Protein AF-A0A926L097-F1 (afdb_monomer)

Radius of gyration: 31.73 Å; Cα contacts (8 Å, |Δi|>4): 333; chains: 1; bounding box: 70×45×72 Å

Structure (mmCIF, N/CA/C/O backbone):
data_AF-A0A926L097-F1
#
_entry.id   AF-A0A926L097-F1
#
loop_
_atom_site.group_PDB
_atom_site.id
_atom_site.type_symbol
_atom_site.label_atom_id
_atom_site.label_alt_id
_a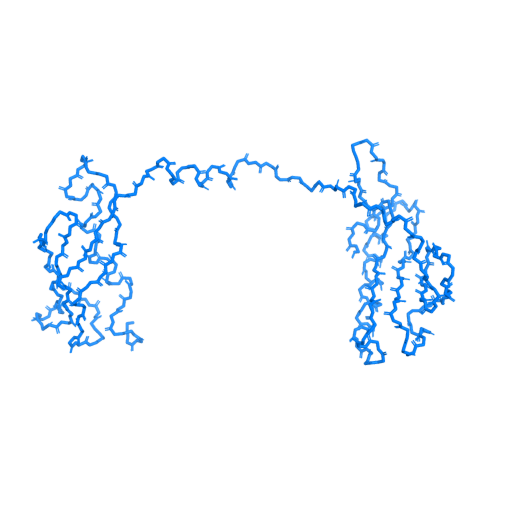tom_site.label_comp_id
_atom_site.label_asym_id
_atom_site.label_entity_id
_atom_site.label_seq_id
_atom_site.pdbx_PDB_ins_code
_atom_site.Cartn_x
_atom_site.Cartn_y
_atom_site.Cartn_z
_atom_site.occupancy
_atom_site.B_iso_or_equiv
_atom_site.auth_seq_id
_atom_site.auth_comp_id
_atom_site.auth_asym_id
_atom_site.auth_atom_id
_atom_site.pdbx_PDB_model_num
ATOM 1 N N . ALA A 1 1 ? -27.412 -11.168 12.623 1.00 51.94 1 ALA A N 1
ATOM 2 C CA . ALA A 1 1 ? -27.281 -11.667 14.011 1.00 51.94 1 ALA A CA 1
ATOM 3 C C . ALA A 1 1 ? -26.772 -13.112 14.082 1.00 51.94 1 ALA A C 1
ATOM 5 O O . ALA A 1 1 ? -25.766 -13.327 14.737 1.00 51.94 1 ALA A O 1
ATOM 6 N N . GLY A 1 2 ? -27.369 -14.081 13.373 1.00 57.97 2 GLY A N 1
ATOM 7 C CA . GLY A 1 2 ? -27.052 -15.520 13.518 1.00 57.97 2 GLY A CA 1
ATOM 8 C C . GLY A 1 2 ? -25.661 -16.027 13.088 1.00 57.97 2 GLY A C 1
ATOM 9 O O . GLY A 1 2 ? -25.466 -17.231 13.040 1.00 57.97 2 GLY A O 1
ATOM 10 N N . ARG A 1 3 ? -24.702 -15.147 12.761 1.00 76.81 3 ARG A N 1
ATOM 11 C CA . ARG A 1 3 ? -23.296 -15.512 12.468 1.00 76.81 3 ARG A CA 1
ATOM 12 C C . ARG A 1 3 ? -22.330 -15.190 13.616 1.00 76.81 3 ARG A C 1
ATOM 14 O O . ARG A 1 3 ? -21.144 -15.464 13.498 1.00 76.81 3 ARG A O 1
ATOM 21 N N . PHE A 1 4 ? -22.823 -14.596 14.703 1.00 80.19 4 PHE A N 1
ATOM 22 C CA . PHE A 1 4 ? -22.024 -14.242 15.873 1.00 80.19 4 PHE A CA 1
ATOM 23 C C . PHE A 1 4 ? -22.604 -14.901 17.121 1.00 80.19 4 PHE A C 1
ATOM 25 O O . PHE A 1 4 ? -23.826 -14.994 17.254 1.00 80.19 4 PHE A O 1
ATOM 32 N N . LEU A 1 5 ? -21.734 -15.286 18.060 1.00 85.44 5 LEU A N 1
ATOM 33 C CA . LEU A 1 5 ? -22.166 -15.684 19.403 1.00 85.44 5 LEU A CA 1
ATOM 34 C C . LEU A 1 5 ? -22.937 -14.533 20.065 1.00 85.44 5 LEU A C 1
ATOM 36 O O . LEU A 1 5 ? -24.057 -14.715 20.528 1.00 85.44 5 LEU A O 1
ATOM 40 N N . LEU A 1 6 ? -22.382 -13.324 19.980 1.00 85.81 6 LEU A N 1
ATOM 41 C CA . LEU A 1 6 ? -23.056 -12.070 20.282 1.00 85.81 6 LEU A CA 1
ATOM 42 C C . LEU A 1 6 ? -22.664 -11.042 19.222 1.00 85.81 6 LEU A C 1
ATOM 44 O O . LEU A 1 6 ? -21.487 -10.922 18.887 1.00 85.81 6 LEU A O 1
ATOM 48 N N . HIS A 1 7 ? -23.636 -10.323 18.662 1.00 91.19 7 HIS A N 1
ATOM 49 C CA . HIS A 1 7 ? -23.347 -9.355 17.607 1.00 91.19 7 HIS A CA 1
ATOM 50 C C . HIS A 1 7 ? -22.466 -8.213 18.153 1.00 91.19 7 HIS A C 1
ATOM 52 O O . HIS A 1 7 ? -22.890 -7.567 19.115 1.00 91.19 7 HIS A O 1
ATOM 58 N N . PRO A 1 8 ? -21.300 -7.902 17.548 1.00 90.31 8 PRO A N 1
ATOM 59 C CA . PRO A 1 8 ? -20.372 -6.907 18.091 1.00 90.31 8 PRO A CA 1
ATOM 60 C C . PRO A 1 8 ? -21.012 -5.538 18.325 1.00 90.31 8 PRO A C 1
ATOM 62 O O . PRO A 1 8 ? -20.867 -4.982 19.403 1.00 90.31 8 PRO A O 1
ATOM 65 N N . ALA A 1 9 ? -21.817 -5.045 17.376 1.00 91.19 9 ALA A N 1
ATOM 66 C CA . ALA A 1 9 ? -22.515 -3.766 17.547 1.00 91.19 9 ALA A CA 1
ATOM 67 C C . ALA A 1 9 ? -23.596 -3.800 18.645 1.00 91.19 9 ALA A C 1
ATOM 69 O O . ALA A 1 9 ? -23.894 -2.776 19.244 1.00 91.19 9 ALA A O 1
ATOM 70 N N . LEU A 1 10 ? -24.190 -4.969 18.918 1.00 91.56 10 LEU A N 1
ATOM 71 C CA . LEU A 1 10 ? -25.203 -5.109 19.969 1.00 91.56 10 LEU A CA 1
ATOM 72 C C . LEU A 1 10 ? -24.545 -5.141 21.355 1.00 91.56 10 LEU A C 1
ATOM 74 O O . LEU A 1 10 ? -25.077 -4.570 22.302 1.00 91.56 10 LEU A O 1
ATOM 78 N N . LEU A 1 11 ? -23.376 -5.784 21.461 1.00 91.00 11 LEU A N 1
ATOM 79 C CA . LEU A 1 11 ? -22.543 -5.729 22.660 1.00 91.00 11 LEU A CA 1
ATOM 80 C C . LEU A 1 11 ? -21.991 -4.317 22.887 1.00 91.00 11 LEU A C 1
ATOM 82 O O . LEU A 1 11 ? -22.065 -3.824 24.003 1.00 91.00 11 LEU A O 1
ATOM 86 N N . ASP A 1 12 ? -21.483 -3.660 21.845 1.00 92.06 12 ASP A N 1
ATOM 87 C CA . ASP A 1 12 ? -20.972 -2.288 21.926 1.00 92.06 12 ASP A CA 1
ATOM 88 C C . ASP A 1 12 ? -22.059 -1.301 22.376 1.00 92.06 12 ASP A C 1
ATOM 90 O O . ASP A 1 12 ? -21.847 -0.537 23.314 1.00 92.06 12 ASP A O 1
ATOM 94 N N . ALA A 1 13 ? -23.269 -1.407 21.816 1.00 91.50 13 ALA A N 1
ATOM 95 C CA . ALA A 1 13 ? -24.417 -0.608 22.243 1.00 91.50 13 ALA A CA 1
ATOM 96 C C . ALA A 1 13 ? -24.750 -0.781 23.735 1.00 91.50 13 ALA A C 1
ATOM 98 O O . ALA A 1 13 ? -25.168 0.170 24.395 1.00 91.50 13 ALA A O 1
ATOM 99 N N . ALA A 1 14 ? -24.522 -1.969 24.305 1.00 90.62 14 ALA A N 1
ATOM 100 C CA . ALA A 1 14 ? -24.705 -2.195 25.737 1.00 90.62 14 ALA A CA 1
ATOM 101 C C . ALA A 1 14 ? -23.676 -1.459 26.616 1.00 90.62 14 ALA A C 1
ATOM 103 O O . ALA A 1 14 ? -23.901 -1.310 27.817 1.00 90.62 14 ALA A O 1
ATOM 104 N N . LEU A 1 15 ? -22.560 -1.004 26.038 1.00 90.25 15 LEU A N 1
ATOM 105 C CA . LEU A 1 15 ? -21.520 -0.227 26.715 1.00 90.25 15 LEU A CA 1
ATOM 106 C C . LEU A 1 15 ? -21.730 1.282 26.583 1.00 90.25 15 LEU A C 1
ATOM 108 O O . LEU A 1 15 ? -21.127 2.034 27.343 1.00 90.25 15 LEU A O 1
ATOM 112 N N . HIS A 1 16 ? -22.595 1.744 25.673 1.00 87.44 16 HIS A N 1
ATOM 113 C CA . HIS A 1 16 ? -22.864 3.174 25.470 1.00 87.44 16 HIS A CA 1
ATOM 114 C C . HIS A 1 16 ? -23.293 3.926 26.743 1.00 87.44 16 HIS A C 1
ATOM 116 O O . HIS A 1 16 ? -22.868 5.070 26.894 1.00 87.44 16 HIS A O 1
ATOM 122 N N . PRO A 1 17 ? -24.023 3.328 27.712 1.00 84.75 17 PRO A N 1
ATOM 123 C CA . PRO A 1 17 ? -24.303 3.987 28.991 1.00 84.75 17 PRO A CA 1
ATOM 124 C C . PRO A 1 17 ? -23.063 4.333 29.835 1.00 84.75 17 PRO A C 1
ATOM 126 O O . PRO A 1 17 ? -23.171 5.118 30.773 1.00 84.75 17 PRO A O 1
ATOM 129 N N . LEU A 1 18 ? -21.896 3.748 29.538 1.00 79.56 18 LEU A N 1
ATOM 130 C CA . LEU A 1 18 ? -20.621 4.053 30.199 1.00 79.56 18 LEU A CA 1
ATOM 131 C C . LEU A 1 18 ? -19.890 5.247 29.562 1.00 79.56 18 LEU A C 1
ATOM 133 O O . LEU A 1 18 ? -18.886 5.703 30.112 1.00 79.56 18 LEU A O 1
ATOM 137 N N . LEU A 1 19 ? -20.357 5.739 28.409 1.00 72.56 19 LEU A N 1
ATOM 138 C CA . LEU A 1 19 ? -19.760 6.882 27.723 1.00 72.56 19 LEU A CA 1
ATOM 139 C C . LEU A 1 19 ? -20.100 8.203 28.452 1.00 72.56 19 LEU A C 1
ATOM 141 O O . LEU A 1 19 ? -21.171 8.326 29.058 1.00 72.56 19 LEU A O 1
ATOM 145 N N . PRO A 1 20 ? -19.216 9.219 28.400 1.00 64.56 20 PRO A N 1
ATOM 146 C CA . PRO A 1 20 ? -19.473 10.524 29.014 1.00 64.56 20 PRO A CA 1
ATOM 147 C C . PRO A 1 20 ? -20.714 11.201 28.448 1.00 64.56 20 PRO A C 1
ATOM 149 O O . PRO A 1 20 ? -21.013 11.065 27.263 1.00 64.56 20 PRO A O 1
ATOM 152 N N . GLY A 1 21 ? -21.395 11.983 29.286 1.00 58.16 21 GLY A N 1
ATOM 153 C CA . GLY A 1 21 ? -22.608 12.713 28.901 1.00 58.16 21 GLY A CA 1
ATOM 154 C C . GLY A 1 21 ? -23.905 11.902 28.999 1.00 58.16 21 GLY A C 1
ATOM 155 O O . GLY A 1 21 ? -24.978 12.482 28.892 1.00 58.16 21 GLY A O 1
ATOM 156 N N . VAL A 1 22 ? -23.835 10.589 29.256 1.00 57.12 22 VAL A N 1
ATOM 157 C CA . VAL A 1 22 ? -25.022 9.759 29.551 1.00 57.12 22 VAL A CA 1
ATOM 158 C C . VAL A 1 22 ? -25.207 9.545 31.060 1.00 57.12 22 VAL A C 1
ATOM 160 O O . VAL A 1 22 ? -26.338 9.508 31.537 1.00 57.12 22 VAL A O 1
ATOM 163 N N . ALA A 1 23 ? -24.111 9.436 31.820 1.00 58.31 23 ALA A N 1
ATOM 164 C CA . ALA A 1 23 ? -24.142 9.191 33.269 1.00 58.31 23 ALA A CA 1
ATOM 165 C C . ALA A 1 23 ? -23.544 10.328 34.124 1.00 58.31 23 ALA A C 1
ATOM 167 O O . ALA A 1 23 ? -23.958 10.503 35.267 1.00 58.31 23 ALA A O 1
ATOM 168 N N . ASP A 1 24 ? -22.564 11.074 33.598 1.00 62.16 24 ASP A N 1
ATOM 169 C CA . ASP A 1 24 ? -21.878 12.178 34.288 1.00 62.16 24 ASP A CA 1
ATOM 170 C C . ASP A 1 24 ? -21.131 13.037 33.247 1.00 62.16 24 ASP A C 1
ATOM 172 O O . ASP A 1 24 ? -20.285 12.525 32.506 1.00 62.16 24 ASP A O 1
ATOM 176 N N . GLU A 1 25 ? -21.463 14.326 33.141 1.00 60.81 25 GLU A N 1
ATOM 177 C CA . GLU A 1 25 ? -20.834 15.263 32.193 1.00 60.81 25 GLU A CA 1
ATOM 178 C C . GLU A 1 25 ? -19.403 15.654 32.607 1.00 60.81 25 GLU A C 1
ATOM 180 O O . GLU A 1 25 ? -18.610 16.081 31.766 1.00 60.81 25 GLU A O 1
ATOM 185 N N . GLY A 1 26 ? -19.041 15.472 33.884 1.00 63.28 26 GLY A N 1
ATOM 186 C CA . GLY A 1 26 ? -17.740 15.862 34.437 1.00 63.28 26 GLY A CA 1
ATOM 187 C C . GLY A 1 26 ? -16.625 14.823 34.281 1.00 63.28 26 GLY A C 1
ATOM 188 O O . GLY A 1 26 ? -15.481 15.101 34.642 1.00 63.28 26 GLY A O 1
ATOM 189 N N . ARG A 1 27 ? -16.919 13.622 33.761 1.00 65.94 27 ARG A N 1
ATOM 190 C CA . ARG A 1 27 ? -15.929 12.538 33.629 1.00 65.94 27 ARG A CA 1
ATOM 191 C C . ARG A 1 27 ? -15.257 12.504 32.262 1.00 65.94 27 ARG A C 1
ATOM 193 O O . ARG A 1 27 ? -15.865 12.758 31.224 1.00 65.94 27 ARG A O 1
ATOM 200 N N . ALA A 1 28 ? -13.979 12.126 32.269 1.00 67.00 28 ALA A N 1
ATOM 201 C CA . ALA A 1 28 ? -13.225 11.851 31.053 1.00 67.00 28 ALA A CA 1
ATOM 202 C C . ALA A 1 28 ? -13.870 10.713 30.240 1.00 67.00 28 ALA A C 1
ATOM 204 O O . ALA A 1 28 ? -14.499 9.816 30.800 1.00 67.00 28 ALA A O 1
ATOM 205 N N . ALA A 1 29 ? -13.679 10.736 28.917 1.00 73.12 29 ALA A N 1
ATOM 206 C CA . ALA A 1 29 ? -14.064 9.629 28.045 1.00 73.12 29 ALA A CA 1
ATOM 207 C C . ALA A 1 29 ? -13.370 8.350 28.482 1.00 73.12 29 ALA A C 1
ATOM 209 O O . ALA A 1 29 ? -12.151 8.282 28.475 1.00 73.12 29 ALA A O 1
ATOM 210 N N . LEU A 1 30 ? -14.156 7.362 28.895 1.00 79.62 30 LEU A N 1
ATOM 211 C CA . LEU A 1 30 ? -13.668 6.063 29.316 1.00 79.62 30 LEU A CA 1
ATOM 212 C C . LEU A 1 30 ? -13.896 5.059 28.188 1.00 79.62 30 LEU A C 1
ATOM 214 O O . LEU A 1 30 ? -15.007 4.949 27.673 1.00 79.62 30 LEU A O 1
ATOM 218 N N . LEU A 1 31 ? -12.852 4.322 27.816 1.00 86.25 31 LEU A N 1
ATOM 219 C CA . LEU A 1 31 ? -12.939 3.256 26.821 1.00 86.25 31 LEU A CA 1
ATOM 220 C C . LEU A 1 31 ? -12.749 1.878 27.466 1.00 86.25 31 LEU A C 1
ATOM 222 O O . LEU A 1 31 ? -11.890 1.738 28.343 1.00 86.25 31 LEU A O 1
ATOM 226 N N . PRO A 1 32 ? -13.493 0.851 27.012 1.00 89.62 32 PRO A N 1
ATOM 227 C CA . PRO A 1 32 ? -13.188 -0.552 27.286 1.00 89.62 32 PRO A CA 1
ATOM 228 C C . PRO A 1 32 ? -11.719 -0.873 26.973 1.00 89.62 32 PRO A C 1
ATOM 230 O O . PRO A 1 32 ? -11.277 -0.685 25.842 1.00 89.62 32 PRO A O 1
ATOM 233 N N . PHE A 1 33 ? -10.962 -1.364 27.958 1.00 90.31 33 PHE A N 1
ATOM 234 C CA . PHE A 1 33 ? -9.541 -1.691 27.790 1.00 90.31 33 PHE A CA 1
ATOM 235 C C . PHE A 1 33 ? -9.238 -3.175 27.990 1.00 90.31 33 PHE A C 1
ATOM 237 O O . PHE A 1 33 ? -8.577 -3.778 27.147 1.00 90.31 33 PHE A O 1
ATOM 244 N N . SER A 1 34 ? -9.711 -3.782 29.083 1.00 95.19 34 SER A N 1
ATOM 245 C CA . SER A 1 34 ? -9.485 -5.209 29.339 1.00 95.19 34 SER A CA 1
ATOM 246 C C . SER A 1 34 ? -10.707 -5.902 29.929 1.00 95.19 34 SER A C 1
ATOM 248 O O . SER A 1 34 ? -11.447 -5.323 30.723 1.00 95.19 34 SER A O 1
ATOM 250 N N . TRP A 1 35 ? -10.901 -7.155 29.517 1.00 96.31 35 TRP A N 1
ATOM 251 C CA . TRP A 1 35 ? -12.039 -7.995 29.874 1.00 96.31 35 TRP A CA 1
ATOM 252 C C . TRP A 1 35 ? -11.541 -9.239 30.611 1.00 96.31 35 TRP A C 1
ATOM 254 O O . TRP A 1 35 ? -10.652 -9.931 30.115 1.00 96.31 35 TRP A O 1
ATOM 264 N N . SER A 1 36 ? -12.149 -9.556 31.750 1.00 96.81 36 SER A N 1
ATOM 265 C CA . SER A 1 36 ? -11.840 -10.738 32.558 1.00 96.81 36 SER A CA 1
ATOM 266 C C . SER A 1 36 ? -13.119 -11.463 32.968 1.00 96.81 36 SER A C 1
ATOM 268 O O . SER A 1 36 ? -14.158 -10.843 33.209 1.00 96.81 36 SER A O 1
ATOM 270 N N . GLY A 1 37 ? -13.047 -12.795 33.038 1.00 96.69 37 GLY A N 1
ATOM 271 C CA . GLY A 1 37 ? -14.185 -13.630 33.433 1.00 96.69 37 GLY A CA 1
ATOM 272 C C . GLY A 1 37 ? -15.352 -13.596 32.439 1.00 96.69 37 GLY A C 1
ATOM 273 O O . GLY A 1 37 ? -16.508 -13.700 32.847 1.00 96.69 37 GLY A O 1
ATOM 274 N N . VAL A 1 38 ? -15.070 -13.422 31.142 1.00 96.69 38 VAL A N 1
ATOM 275 C CA . VAL A 1 38 ? -16.096 -13.436 30.089 1.00 96.69 38 VAL A CA 1
ATOM 276 C C . VAL A 1 38 ? -16.643 -14.854 29.926 1.00 96.69 38 VAL A C 1
ATOM 278 O O . VAL A 1 38 ? -15.890 -15.797 29.686 1.00 96.69 38 VAL A O 1
ATOM 281 N N . ARG A 1 39 ? -17.962 -15.008 30.033 1.00 96.19 39 ARG A N 1
ATOM 282 C CA . ARG A 1 39 ? -18.680 -16.262 29.779 1.00 96.19 39 ARG A CA 1
ATOM 283 C C . ARG A 1 39 ? -19.854 -15.997 28.853 1.00 96.19 39 ARG A C 1
ATOM 285 O O . ARG A 1 39 ? -20.549 -14.999 29.020 1.00 96.19 39 ARG A O 1
ATOM 292 N N . VAL A 1 40 ? -20.087 -16.903 27.911 1.00 94.62 40 VAL A N 1
ATOM 293 C CA . VAL A 1 40 ? -21.230 -16.867 26.991 1.00 94.62 40 VAL A CA 1
ATOM 294 C C . VAL A 1 40 ? -22.067 -18.116 27.240 1.00 94.62 40 VAL A C 1
ATOM 296 O O . VAL A 1 40 ? -21.530 -19.220 27.276 1.00 94.62 40 VAL A O 1
ATOM 299 N N . TYR A 1 41 ? -23.367 -17.929 27.443 1.00 93.44 41 TYR A N 1
ATOM 300 C CA . TYR A 1 41 ? -24.324 -18.982 27.788 1.00 93.44 41 TYR A CA 1
ATOM 301 C C . TYR A 1 41 ? -25.249 -19.331 26.617 1.00 93.44 41 TYR A C 1
ATOM 303 O O . TYR A 1 41 ? -25.677 -20.474 26.495 1.00 93.44 41 TYR A O 1
ATOM 311 N N . ALA A 1 42 ? -25.539 -18.361 25.748 1.00 89.56 42 ALA A N 1
ATOM 312 C CA . ALA A 1 42 ? -26.415 -18.525 24.593 1.00 89.56 42 ALA A CA 1
ATOM 313 C C . ALA A 1 42 ? -25.932 -17.665 23.416 1.00 89.56 42 ALA A C 1
ATOM 315 O O . ALA A 1 42 ? -25.165 -16.720 23.599 1.00 89.56 42 ALA A O 1
ATOM 316 N N . SER A 1 43 ? -26.392 -17.987 22.205 1.00 89.19 43 SER A N 1
ATOM 317 C CA . SER A 1 43 ? -26.072 -17.238 20.985 1.00 89.19 43 SER A CA 1
ATOM 318 C C . SER A 1 43 ? -27.325 -16.845 20.207 1.00 89.19 43 SER A C 1
ATOM 320 O O . SER A 1 43 ? -28.413 -17.351 20.468 1.00 89.19 43 SER A O 1
ATOM 322 N N . GLY A 1 44 ? -27.179 -15.923 19.253 1.00 83.75 44 GLY A N 1
ATOM 323 C CA . GLY A 1 44 ? -28.272 -15.532 18.355 1.00 83.75 44 GLY A CA 1
ATOM 324 C C . GLY A 1 44 ? -29.259 -14.512 18.931 1.00 83.75 44 GLY A C 1
ATOM 325 O O . GLY A 1 44 ? -30.219 -14.164 18.244 1.00 83.75 44 GLY A O 1
ATOM 326 N N . ALA A 1 45 ? -29.012 -13.985 20.135 1.00 88.00 45 ALA A N 1
ATOM 327 C CA . ALA A 1 45 ? -29.806 -12.897 20.699 1.00 88.00 45 ALA A CA 1
ATOM 328 C C . ALA A 1 45 ? -29.800 -11.672 19.763 1.00 88.00 45 ALA A C 1
ATOM 330 O O . ALA A 1 45 ? -28.746 -11.187 19.344 1.00 88.00 45 ALA A O 1
ATOM 331 N N . THR A 1 46 ? -30.992 -11.177 19.430 1.00 89.69 46 THR A N 1
ATOM 332 C CA . THR A 1 46 ? -31.199 -9.985 18.588 1.00 89.69 46 T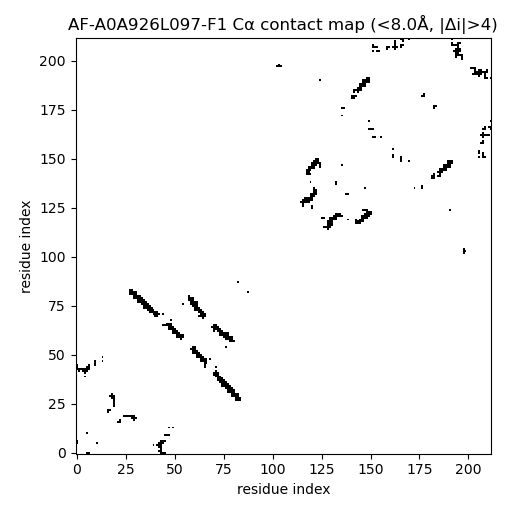HR A CA 1
ATOM 333 C C . THR A 1 46 ? -31.466 -8.722 19.406 1.00 89.69 46 THR A C 1
ATOM 335 O O . THR A 1 46 ? -31.365 -7.622 18.872 1.00 89.69 46 THR A O 1
ATOM 338 N N . ALA A 1 47 ? -31.763 -8.878 20.698 1.00 91.81 47 ALA A N 1
ATOM 339 C CA . ALA A 1 47 ? -31.964 -7.811 21.669 1.00 91.81 47 ALA A CA 1
ATOM 340 C C . ALA A 1 47 ? -31.419 -8.249 23.035 1.00 91.81 47 ALA A C 1
ATOM 342 O O . ALA A 1 47 ? -31.498 -9.432 23.374 1.00 91.81 47 ALA A O 1
ATOM 343 N N . LEU A 1 48 ? -30.883 -7.300 23.811 1.00 94.69 48 LEU A N 1
ATOM 344 C CA . LEU A 1 48 ? -30.282 -7.559 25.122 1.00 94.69 48 LEU A CA 1
ATOM 345 C C . LEU A 1 48 ? -30.920 -6.708 26.220 1.00 94.69 48 LEU A C 1
ATOM 347 O O . LEU A 1 48 ? -31.286 -5.554 26.003 1.00 94.69 48 LEU A O 1
ATOM 351 N N . ARG A 1 49 ? -30.958 -7.267 27.428 1.00 95.12 49 ARG A N 1
ATOM 352 C CA . ARG A 1 49 ? -31.110 -6.558 28.699 1.00 95.12 49 ARG A CA 1
ATOM 353 C C . ARG A 1 49 ? -29.796 -6.676 29.453 1.00 95.12 49 ARG A C 1
ATOM 355 O O . ARG A 1 49 ? -29.314 -7.785 29.678 1.00 95.12 49 ARG A O 1
ATOM 362 N N . VAL A 1 50 ? -29.206 -5.546 29.830 1.00 95.62 50 VAL A N 1
ATOM 363 C CA . VAL A 1 50 ? -27.863 -5.521 30.419 1.00 95.62 50 VAL A CA 1
ATOM 364 C C . VAL A 1 50 ? -27.888 -4.821 31.764 1.00 95.62 50 VAL A C 1
ATOM 366 O O . VAL A 1 50 ? -28.405 -3.714 31.892 1.00 95.62 50 VAL A O 1
ATOM 369 N N . ARG A 1 51 ? -27.312 -5.475 32.773 1.00 95.62 51 ARG A N 1
ATOM 370 C CA . ARG A 1 51 ? -27.031 -4.878 34.077 1.00 95.62 51 ARG A CA 1
ATOM 371 C C . ARG A 1 51 ? -25.546 -4.566 34.165 1.00 95.62 51 ARG A C 1
ATOM 373 O O . ARG A 1 51 ? -24.725 -5.480 34.103 1.00 95.62 51 ARG A O 1
ATOM 380 N N . LEU A 1 52 ? -25.240 -3.292 34.365 1.00 93.38 52 LEU A N 1
ATOM 381 C CA . LEU A 1 52 ? -23.901 -2.793 34.653 1.00 93.38 52 LEU A CA 1
ATOM 382 C C . LEU A 1 52 ? -23.804 -2.527 36.157 1.00 93.38 52 LEU A C 1
ATOM 384 O O . LEU A 1 52 ? -24.693 -1.889 36.720 1.00 93.38 52 LEU A O 1
ATOM 388 N N . ALA A 1 53 ? -22.758 -3.021 36.815 1.00 93.19 53 ALA A N 1
ATOM 389 C CA . ALA A 1 53 ? -22.531 -2.760 38.236 1.00 93.19 53 ALA A CA 1
ATOM 390 C C . ALA A 1 53 ? -21.062 -2.398 38.506 1.00 93.19 53 ALA A C 1
ATOM 392 O O . ALA A 1 53 ? -20.180 -3.045 37.933 1.00 93.19 53 ALA A O 1
ATOM 393 N N . PRO A 1 54 ? -20.773 -1.409 39.374 1.00 91.44 54 PRO A N 1
ATOM 394 C CA . PRO A 1 54 ? -19.404 -1.082 39.767 1.00 91.44 54 PRO A CA 1
ATOM 395 C C . PRO A 1 54 ? -18.668 -2.304 40.330 1.00 91.44 54 PRO A C 1
ATOM 397 O O . PRO A 1 54 ? -19.220 -3.037 41.147 1.00 91.44 54 PRO A O 1
ATOM 400 N N . ALA A 1 55 ? -17.420 -2.507 39.906 1.00 92.31 55 ALA A N 1
ATOM 401 C CA . ALA A 1 55 ? -16.575 -3.634 40.320 1.00 92.31 55 ALA A CA 1
ATOM 402 C C . ALA A 1 55 ? -15.156 -3.193 40.745 1.00 92.31 55 ALA A C 1
ATOM 404 O O . ALA A 1 55 ? -14.219 -3.989 40.764 1.00 92.31 55 ALA A O 1
ATOM 405 N N . GLY A 1 56 ? -14.979 -1.907 41.065 1.00 87.94 56 GLY A N 1
ATOM 406 C CA . GLY A 1 56 ? -13.707 -1.300 41.466 1.00 87.94 56 GLY A CA 1
ATOM 407 C C . GLY A 1 56 ? -13.466 0.051 40.789 1.00 87.94 56 GLY A C 1
ATOM 408 O O . GLY A 1 56 ? -14.319 0.544 40.049 1.00 87.94 56 GLY A O 1
ATOM 409 N N . ALA A 1 57 ? -12.295 0.648 41.030 1.00 84.88 57 ALA A N 1
ATOM 410 C CA . ALA A 1 57 ? -11.880 1.873 40.345 1.00 84.88 57 ALA A CA 1
ATOM 411 C C . ALA A 1 57 ? -11.824 1.635 38.829 1.00 84.88 57 ALA A C 1
ATOM 413 O O . ALA A 1 57 ? -11.220 0.659 38.385 1.00 84.88 57 ALA A O 1
ATOM 414 N N . GLU A 1 58 ? -12.503 2.486 38.055 1.00 87.50 58 GLU A N 1
ATOM 415 C CA . GLU A 1 58 ? -12.587 2.392 36.587 1.00 87.50 58 GLU A CA 1
ATOM 416 C C . GLU A 1 58 ? -12.970 0.985 36.088 1.00 87.50 58 GLU A C 1
ATOM 418 O O . GLU A 1 58 ? -12.453 0.497 35.088 1.00 87.50 58 GLU A O 1
ATOM 423 N N . THR A 1 59 ? -13.842 0.280 36.817 1.00 92.06 59 THR A N 1
ATOM 424 C CA . THR A 1 59 ? -14.185 -1.118 36.518 1.00 92.06 59 THR A CA 1
ATOM 425 C C . THR A 1 59 ? -15.665 -1.383 36.690 1.00 92.06 59 THR A C 1
ATOM 427 O O . THR A 1 59 ? -16.260 -1.001 37.701 1.00 92.06 59 THR A O 1
ATOM 430 N N . VAL A 1 60 ? -16.248 -2.107 35.739 1.00 93.75 60 VAL A N 1
ATOM 431 C CA . VAL A 1 60 ? -17.647 -2.539 35.788 1.00 93.75 60 VAL A CA 1
ATOM 432 C C . VAL A 1 60 ? -17.774 -4.034 35.521 1.00 93.75 60 VAL A C 1
ATOM 434 O O . VAL A 1 60 ? -16.971 -4.618 34.802 1.00 93.75 60 VAL A O 1
ATOM 437 N N . SER A 1 61 ? -18.795 -4.655 36.095 1.00 96.44 61 SER A N 1
ATOM 438 C CA . SER A 1 61 ? -19.230 -6.014 35.764 1.00 96.44 61 SER A CA 1
ATOM 439 C C . SER A 1 61 ? -20.482 -5.960 34.889 1.00 96.44 61 SER A C 1
ATOM 441 O O . SER A 1 61 ? -21.260 -5.002 34.967 1.00 96.44 61 SER A O 1
ATOM 443 N N . LEU A 1 62 ? -20.674 -6.983 34.053 1.00 96.94 62 LEU A N 1
ATOM 444 C CA . LEU A 1 62 ? -21.805 -7.086 33.134 1.00 96.94 62 LEU A CA 1
ATOM 445 C C . LEU A 1 62 ? -22.555 -8.397 33.352 1.00 96.94 62 LEU A C 1
ATOM 447 O O . LEU A 1 62 ? -21.967 -9.478 33.318 1.00 96.94 62 LEU A O 1
ATOM 451 N N . ALA A 1 63 ? -23.874 -8.303 33.488 1.00 97.62 63 ALA A N 1
ATOM 452 C CA . ALA A 1 63 ? -24.782 -9.431 33.313 1.00 97.62 63 ALA A CA 1
ATOM 453 C C . ALA A 1 63 ? -25.697 -9.144 32.120 1.00 97.62 63 ALA A C 1
ATOM 455 O O . ALA A 1 63 ? -26.394 -8.128 32.104 1.00 97.62 63 ALA A O 1
ATOM 456 N N . VAL A 1 64 ? -25.670 -10.025 31.122 1.00 96.81 64 VAL A N 1
ATOM 457 C CA . VAL A 1 64 ? -26.366 -9.865 29.843 1.00 96.81 64 VAL A CA 1
ATOM 458 C C . VAL A 1 64 ? -27.412 -10.964 29.717 1.00 96.81 64 VAL A C 1
ATOM 460 O O . VAL A 1 64 ? -27.087 -12.150 29.790 1.00 96.81 64 VAL A O 1
ATOM 463 N N . ALA A 1 65 ? -28.656 -10.565 29.493 1.00 96.81 65 ALA A N 1
ATOM 464 C CA . ALA A 1 65 ? -29.781 -11.445 29.211 1.00 96.81 65 ALA A CA 1
ATOM 465 C C . ALA A 1 65 ? -30.447 -11.059 27.884 1.00 96.81 65 ALA A C 1
ATOM 467 O O . ALA A 1 65 ? -30.226 -9.961 27.372 1.00 96.81 65 ALA A O 1
ATOM 468 N N . ASP A 1 66 ? -31.259 -11.946 27.322 1.00 94.31 66 ASP A N 1
ATOM 469 C CA . ASP A 1 66 ? -32.082 -11.648 26.150 1.00 94.31 66 ASP A CA 1
ATOM 470 C C . ASP A 1 66 ? -33.379 -10.892 26.523 1.00 94.31 66 ASP A C 1
ATOM 472 O O . ASP A 1 66 ? -33.587 -10.463 27.664 1.00 94.31 66 ASP A O 1
ATOM 476 N N . ALA A 1 67 ? -34.271 -10.712 25.545 1.00 93.06 67 ALA A N 1
ATOM 477 C CA . ALA A 1 67 ? -35.545 -10.019 25.736 1.00 93.06 67 ALA A CA 1
ATOM 478 C C . ALA A 1 67 ? -36.504 -10.722 26.718 1.00 93.06 67 ALA A C 1
ATOM 480 O O . ALA A 1 67 ? -37.326 -10.041 27.339 1.00 93.06 67 ALA A O 1
ATOM 481 N N . VAL A 1 68 ? -36.396 -12.047 26.875 1.00 93.38 68 VAL A N 1
ATOM 482 C CA . VAL A 1 68 ? -37.222 -12.842 27.802 1.00 93.38 68 VAL A CA 1
ATOM 483 C C . VAL A 1 68 ? -36.554 -13.036 29.167 1.00 93.38 68 VAL A C 1
ATOM 485 O O . VAL A 1 68 ? -37.179 -13.554 30.088 1.00 93.38 68 VAL A O 1
ATOM 488 N N . GLY A 1 69 ? -35.318 -12.556 29.332 1.00 93.44 69 GLY A N 1
ATOM 489 C CA . GLY A 1 69 ? -34.558 -12.616 30.579 1.00 93.44 69 GLY A CA 1
ATOM 490 C C . GLY A 1 69 ? -33.665 -13.850 30.711 1.00 93.44 69 GLY A C 1
ATOM 491 O O . GLY A 1 69 ? -33.090 -14.054 31.781 1.00 93.44 69 GLY A O 1
ATOM 492 N N . ALA A 1 70 ? -33.510 -14.659 29.659 1.00 95.12 70 ALA A N 1
ATOM 493 C CA . ALA A 1 70 ? -32.595 -15.793 29.681 1.00 95.12 70 ALA A CA 1
ATOM 494 C C . ALA A 1 70 ? -31.132 -15.303 29.627 1.00 95.12 70 ALA A C 1
ATOM 496 O O . ALA A 1 70 ? -30.827 -14.389 28.854 1.00 95.12 70 ALA A O 1
ATOM 497 N N . PRO A 1 71 ? -30.207 -15.876 30.422 1.00 95.81 71 PRO A N 1
ATOM 498 C CA . PRO A 1 71 ? -28.802 -15.473 30.411 1.00 95.81 71 PRO A CA 1
ATOM 499 C C . PRO A 1 71 ? -28.141 -15.678 29.041 1.00 95.81 71 PRO A C 1
ATOM 501 O O . PRO A 1 71 ? -28.193 -16.767 28.475 1.00 95.81 71 PRO A O 1
ATOM 504 N N . VAL A 1 72 ? -27.462 -14.644 28.541 1.00 95.88 72 VAL A N 1
ATOM 505 C CA . VAL A 1 72 ? -26.726 -14.659 27.265 1.00 95.88 72 VAL A CA 1
ATOM 506 C C . VAL A 1 72 ? -25.223 -14.615 27.504 1.00 95.88 72 VAL A C 1
ATOM 508 O O . VAL A 1 72 ? -24.492 -15.423 26.938 1.00 95.88 72 VAL A O 1
ATOM 511 N N . ALA A 1 73 ? -24.746 -13.711 28.362 1.00 96.88 73 ALA A N 1
ATOM 512 C CA . ALA A 1 73 ? -23.330 -13.595 28.698 1.00 96.88 73 ALA A CA 1
ATOM 513 C C . ALA A 1 73 ? -23.117 -12.941 30.071 1.00 96.88 73 ALA A C 1
ATOM 515 O O . ALA A 1 73 ? -23.997 -12.271 30.612 1.00 96.88 73 ALA A O 1
ATOM 516 N N . SER A 1 74 ? -21.926 -13.104 30.633 1.00 97.06 74 SER A N 1
ATOM 517 C CA . SER A 1 74 ? -21.478 -12.365 31.812 1.00 97.06 74 SER A CA 1
ATOM 518 C C . SER A 1 74 ? -20.022 -11.957 31.673 1.00 97.06 74 SER A C 1
ATOM 520 O O . SER A 1 74 ? -19.231 -12.678 31.067 1.00 97.06 74 SER A O 1
ATOM 522 N N . VAL A 1 75 ? -19.666 -10.837 32.286 1.00 97.69 75 VAL A N 1
ATOM 523 C CA . VAL A 1 75 ? -18.290 -10.354 32.399 1.00 97.69 75 VAL A CA 1
ATOM 524 C C . VAL A 1 75 ? -18.058 -9.977 33.848 1.00 97.69 75 VAL A C 1
ATOM 526 O O . VAL A 1 75 ? -18.769 -9.134 34.395 1.00 97.69 75 VAL A O 1
ATOM 529 N N . GLU A 1 76 ? -17.075 -10.616 34.466 1.00 97.25 76 GLU A N 1
ATOM 530 C CA . GLU A 1 76 ? -16.725 -10.359 35.860 1.00 97.25 76 GLU A CA 1
ATOM 531 C C . GLU A 1 76 ? -16.101 -8.971 36.026 1.00 97.25 76 GLU A C 1
ATOM 533 O O . GLU A 1 76 ? -16.459 -8.235 36.943 1.00 97.25 76 GLU A O 1
ATOM 538 N N . SER A 1 77 ? -15.205 -8.594 35.112 1.00 96.44 77 SER A N 1
ATOM 539 C CA . SER A 1 77 ? -14.508 -7.313 35.161 1.00 96.44 77 SER A CA 1
ATOM 540 C C . SER A 1 77 ? -14.221 -6.778 33.762 1.00 96.44 77 SER A C 1
ATOM 542 O O . SER A 1 77 ? -13.569 -7.434 32.949 1.00 96.44 77 SER A O 1
ATOM 544 N N . LEU A 1 78 ? -14.711 -5.571 33.501 1.00 95.75 78 LEU A N 1
ATOM 545 C CA . LEU A 1 78 ? -14.359 -4.724 32.374 1.00 95.75 78 LEU A CA 1
ATOM 546 C C . LEU A 1 78 ? -13.628 -3.495 32.916 1.00 95.75 78 LEU A C 1
ATOM 548 O O . LEU A 1 78 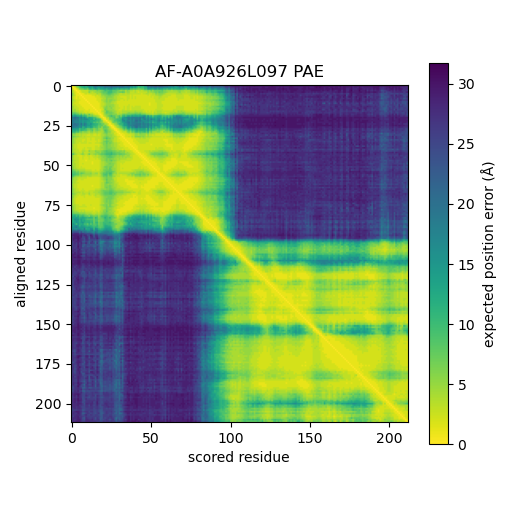? -14.254 -2.612 33.509 1.00 95.75 78 LEU A O 1
ATOM 552 N N . ARG A 1 79 ? -12.306 -3.444 32.723 1.00 94.00 79 ARG A N 1
ATOM 553 C CA . ARG A 1 79 ? -11.497 -2.257 33.022 1.00 94.00 79 ARG A CA 1
ATOM 554 C C . ARG A 1 79 ? -11.727 -1.208 31.946 1.00 94.00 79 ARG A C 1
ATOM 556 O O . ARG A 1 79 ? -11.622 -1.491 30.750 1.00 94.00 79 ARG A O 1
ATOM 563 N N . LEU A 1 80 ? -11.981 0.005 32.397 1.00 89.75 80 LEU A N 1
ATOM 564 C CA . LEU A 1 80 ? -12.116 1.196 31.587 1.00 89.75 80 LEU A CA 1
ATOM 565 C C . LEU A 1 80 ? -10.846 2.036 31.721 1.00 89.75 80 LEU A C 1
ATOM 567 O O . LEU A 1 80 ? -10.194 2.009 32.762 1.00 89.75 80 LEU A O 1
ATOM 571 N N . ARG A 1 81 ? -10.481 2.776 30.675 1.00 87.75 81 ARG A N 1
ATOM 572 C CA . ARG A 1 81 ? -9.353 3.713 30.722 1.00 87.75 81 ARG A CA 1
ATOM 573 C C . ARG A 1 81 ? -9.744 5.094 30.217 1.00 87.75 81 ARG A C 1
ATOM 575 O O . ARG A 1 81 ? -10.441 5.167 29.202 1.00 87.75 81 ARG A O 1
ATOM 582 N N . PRO A 1 82 ? -9.237 6.167 30.845 1.00 81.06 82 PRO A N 1
ATOM 583 C CA . PRO A 1 82 ? -9.362 7.514 30.315 1.00 81.06 82 PRO A CA 1
ATOM 584 C C . PRO A 1 82 ? -8.715 7.638 28.938 1.00 81.06 82 PRO A C 1
ATOM 586 O O . PRO A 1 82 ? -7.559 7.267 28.725 1.00 81.06 82 PRO A O 1
ATOM 589 N N . LEU A 1 83 ? -9.471 8.207 28.014 1.00 76.25 83 LEU A N 1
ATOM 590 C CA . LEU A 1 83 ? -9.020 8.695 26.730 1.00 76.25 83 LEU A CA 1
ATOM 591 C C . LEU A 1 83 ? -8.644 10.169 26.897 1.00 76.25 83 LEU A C 1
ATOM 593 O O . LEU A 1 83 ? -9.493 11.005 27.219 1.00 76.25 83 LEU A O 1
ATOM 597 N N . SER A 1 84 ? -7.373 10.496 26.660 1.00 77.19 84 SER A N 1
ATOM 598 C CA . SER A 1 84 ? -6.945 11.892 26.559 1.00 77.19 84 SER A CA 1
ATOM 599 C C . SER A 1 84 ? -7.484 12.486 25.258 1.00 77.19 84 SER A C 1
ATOM 601 O O . SER A 1 84 ? -7.176 12.007 24.163 1.00 77.19 84 SER A O 1
ATOM 603 N N . LYS A 1 85 ? -8.294 13.544 25.376 1.00 72.25 85 LYS A N 1
ATOM 604 C CA . LYS A 1 85 ? -8.795 14.294 24.216 1.00 72.25 85 LYS A CA 1
ATOM 605 C C . LYS A 1 85 ? -7.642 14.997 23.498 1.00 72.25 85 LYS A C 1
ATOM 607 O O . LYS A 1 85 ? -7.697 15.176 22.289 1.00 72.25 85 LYS A O 1
ATOM 612 N N . GLU A 1 86 ? -6.606 15.376 24.233 1.00 72.31 86 GLU A N 1
ATOM 613 C CA . GLU A 1 86 ? -5.398 16.041 23.750 1.00 72.31 86 GLU A CA 1
ATOM 614 C C . GLU A 1 86 ? -4.574 15.081 22.891 1.00 72.31 86 GLU A C 1
ATOM 616 O O . GLU A 1 86 ? -4.292 15.416 21.748 1.00 72.31 86 GLU A O 1
ATOM 621 N N . ALA A 1 87 ? -4.318 13.858 23.368 1.00 71.06 87 ALA A N 1
ATOM 622 C CA . ALA A 1 87 ? -3.630 12.829 22.585 1.00 71.06 87 ALA A CA 1
ATOM 623 C C . ALA A 1 87 ? -4.400 12.454 21.305 1.00 71.06 87 ALA A C 1
ATOM 625 O O . ALA A 1 87 ? -3.803 12.254 20.249 1.00 71.06 87 ALA A O 1
ATOM 626 N N . LEU A 1 88 ? -5.739 12.399 21.372 1.00 70.94 88 LEU A N 1
ATOM 627 C CA . LEU A 1 88 ? -6.569 12.148 20.190 1.00 70.94 88 LEU A CA 1
ATOM 628 C C . LEU A 1 88 ? -6.494 13.306 19.180 1.00 70.94 88 LEU A C 1
ATOM 630 O O . LEU A 1 88 ? -6.422 13.064 17.977 1.00 70.94 88 LEU A O 1
ATOM 634 N N . ARG A 1 89 ? -6.503 14.559 19.657 1.00 70.69 89 ARG A N 1
ATOM 635 C CA . ARG A 1 89 ? -6.343 15.749 18.807 1.00 70.69 89 ARG A CA 1
ATOM 636 C C . ARG A 1 89 ? -4.954 15.815 18.187 1.00 70.69 89 ARG A C 1
ATOM 638 O O . ARG A 1 89 ? -4.864 16.111 17.006 1.00 70.69 89 ARG A O 1
ATOM 645 N N . GLU A 1 90 ? -3.905 15.512 18.944 1.00 72.38 90 GLU A N 1
ATOM 646 C CA . GLU A 1 90 ? -2.524 15.485 18.458 1.00 72.38 90 GLU A CA 1
ATOM 647 C C . GLU A 1 90 ? -2.371 14.465 17.323 1.00 72.38 90 GLU A C 1
ATOM 649 O O . GLU A 1 90 ? -1.969 14.840 16.221 1.00 72.38 90 GLU A O 1
ATOM 654 N N . ALA A 1 91 ? -2.830 13.226 17.539 1.00 68.31 91 ALA A N 1
ATOM 655 C CA . ALA A 1 91 ? -2.838 12.170 16.526 1.00 68.31 91 ALA A CA 1
ATOM 656 C C . ALA A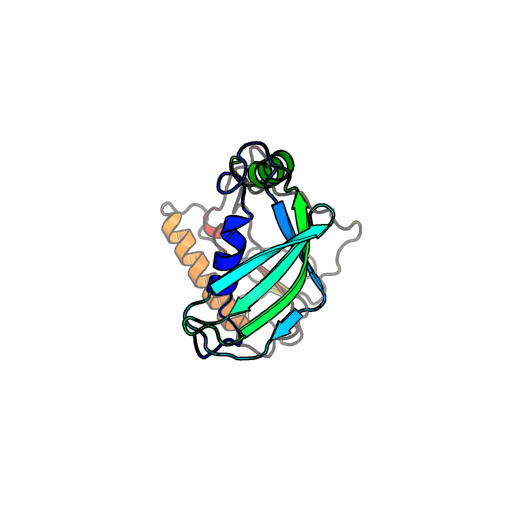 1 91 ? -3.692 12.517 15.291 1.00 68.31 91 ALA A C 1
ATOM 658 O O . ALA A 1 91 ? -3.363 12.126 14.173 1.00 68.31 91 ALA A O 1
ATOM 659 N N . ALA A 1 92 ? -4.792 13.254 15.472 1.00 65.56 92 ALA A N 1
ATOM 660 C CA . ALA A 1 92 ? -5.622 13.718 14.363 1.00 65.56 92 ALA A CA 1
ATOM 661 C C . ALA A 1 92 ? -4.999 14.909 13.608 1.00 65.56 92 ALA A C 1
ATOM 663 O O . ALA A 1 92 ? -5.150 15.005 12.390 1.00 65.56 92 ALA A O 1
ATOM 664 N N . SER A 1 93 ? -4.293 15.802 14.309 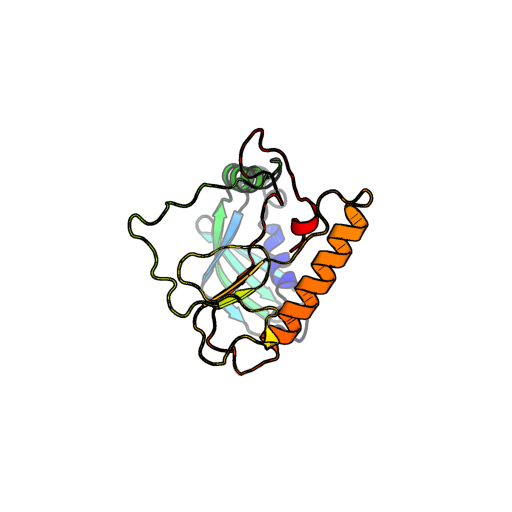1.00 62.69 93 SER A N 1
ATOM 665 C CA . SER A 1 93 ? -3.702 17.025 13.749 1.00 62.69 93 SER A CA 1
ATOM 666 C C . SER A 1 93 ? -2.469 16.773 12.887 1.00 62.69 93 SER A C 1
ATOM 668 O O . SER A 1 93 ? -2.250 17.504 11.926 1.00 62.69 93 SER A O 1
ATOM 670 N N . THR A 1 94 ? -1.706 15.705 13.144 1.00 59.31 94 THR A N 1
ATOM 671 C CA . THR A 1 94 ? -0.551 15.345 12.303 1.00 59.31 94 THR A CA 1
ATOM 672 C C . THR A 1 94 ? -0.963 14.861 10.908 1.00 59.31 94 THR A C 1
ATOM 674 O O . THR A 1 94 ? -0.117 14.777 10.023 1.00 59.31 94 THR A O 1
ATOM 677 N N . ALA A 1 95 ? -2.248 14.550 10.693 1.00 59.44 95 ALA A N 1
ATOM 678 C CA . ALA A 1 95 ? -2.725 13.882 9.485 1.00 59.44 95 ALA A CA 1
ATOM 679 C C . ALA A 1 95 ? -3.735 14.678 8.636 1.00 59.44 95 ALA A C 1
ATOM 681 O O . ALA A 1 95 ? -4.073 14.196 7.557 1.00 59.44 95 ALA A O 1
ATOM 682 N N . ARG A 1 96 ? -4.264 15.834 9.081 1.00 55.78 96 ARG A N 1
ATOM 683 C CA . ARG A 1 96 ? -5.450 16.430 8.418 1.00 55.78 96 ARG A CA 1
ATOM 684 C C . ARG A 1 96 ? -5.314 17.801 7.745 1.00 55.78 96 ARG A C 1
ATOM 686 O O . ARG A 1 96 ? -6.094 18.024 6.830 1.00 55.78 96 ARG A O 1
ATOM 693 N N . ASP A 1 97 ? -4.329 18.645 8.070 1.00 56.09 97 ASP A N 1
ATOM 694 C CA . ASP A 1 97 ? -4.306 20.036 7.550 1.00 56.09 97 ASP A CA 1
ATOM 695 C C . ASP A 1 97 ? -3.035 20.439 6.767 1.00 56.09 97 ASP A C 1
ATOM 697 O O . ASP A 1 97 ? -2.814 21.617 6.489 1.00 56.09 97 ASP A O 1
ATOM 701 N N . GLY A 1 98 ? -2.189 19.481 6.377 1.00 66.50 98 GLY A N 1
ATOM 702 C CA . GLY A 1 98 ? -1.003 19.744 5.553 1.00 66.50 98 GLY A CA 1
ATOM 703 C C . GLY A 1 98 ? -1.203 19.356 4.087 1.00 66.50 98 GLY A C 1
ATOM 704 O O . GLY A 1 98 ? -1.627 18.239 3.798 1.00 66.50 98 GLY A O 1
ATOM 705 N N . LEU A 1 99 ? -0.840 20.238 3.147 1.00 74.44 99 LEU A N 1
ATOM 706 C CA . LEU A 1 99 ? -0.574 19.816 1.769 1.00 74.44 99 LEU A CA 1
ATOM 707 C C . LEU A 1 99 ? 0.704 18.973 1.769 1.00 74.44 99 LEU A C 1
ATOM 709 O O . LEU A 1 99 ? 1.785 19.466 2.092 1.00 74.44 99 LEU A O 1
ATOM 713 N N . PHE A 1 100 ? 0.582 17.703 1.399 1.00 72.75 100 PHE A N 1
ATOM 714 C CA . PHE A 1 100 ? 1.739 16.844 1.188 1.00 72.75 100 PHE A CA 1
ATOM 715 C C . PHE A 1 100 ? 2.340 17.153 -0.184 1.00 72.75 100 PHE A C 1
ATOM 717 O O . PHE A 1 100 ? 1.625 17.186 -1.185 1.00 72.75 100 PHE A O 1
ATOM 724 N N . ARG A 1 101 ? 3.658 17.368 -0.237 1.00 75.12 101 ARG A N 1
ATOM 725 C CA . ARG A 1 101 ? 4.412 17.433 -1.495 1.00 75.12 101 ARG A CA 1
ATOM 726 C C . ARG A 1 101 ? 5.385 16.268 -1.567 1.00 75.12 101 ARG A C 1
ATOM 728 O O . ARG A 1 101 ? 5.970 15.890 -0.554 1.00 75.12 101 ARG A O 1
ATOM 735 N N . VAL A 1 102 ? 5.575 15.733 -2.768 1.00 82.62 102 VAL A N 1
ATOM 736 C CA . VAL A 1 102 ? 6.680 14.811 -3.036 1.00 82.62 102 VAL A CA 1
ATOM 737 C C . VAL A 1 102 ? 7.978 15.604 -2.893 1.00 82.62 102 VAL A C 1
ATOM 739 O O . VAL A 1 102 ? 8.134 16.668 -3.495 1.00 82.62 102 VAL A O 1
ATOM 742 N N . LEU A 1 103 ? 8.878 15.108 -2.047 1.00 83.62 103 LEU A N 1
ATOM 743 C CA . LEU A 1 103 ? 10.240 15.609 -1.924 1.00 83.62 103 LEU A CA 1
ATOM 744 C C . LEU A 1 103 ? 11.178 14.515 -2.411 1.00 83.62 103 LEU A C 1
ATOM 746 O O . LEU A 1 103 ? 11.143 13.394 -1.905 1.00 83.62 103 LEU A O 1
ATOM 750 N N . TRP A 1 104 ? 12.006 14.859 -3.389 1.00 85.50 104 TRP A N 1
ATOM 751 C CA . TRP A 1 104 ? 13.062 13.988 -3.870 1.00 85.50 104 TRP A CA 1
ATOM 752 C C . TRP A 1 104 ? 14.321 14.260 -3.053 1.00 85.50 104 TRP A C 1
ATOM 754 O O . TRP A 1 104 ? 14.803 15.389 -2.982 1.00 85.50 104 TRP A O 1
ATOM 764 N N . THR A 1 105 ? 14.849 13.229 -2.403 1.00 84.88 105 THR A N 1
ATOM 765 C CA . THR A 1 105 ? 16.152 13.289 -1.745 1.00 84.88 105 THR A CA 1
ATOM 766 C C . THR A 1 105 ? 17.183 12.630 -2.644 1.00 84.88 105 THR A C 1
ATOM 768 O O . THR A 1 105 ? 16.990 11.511 -3.118 1.00 84.88 105 THR A O 1
ATOM 771 N N . ALA A 1 106 ? 18.289 13.331 -2.897 1.00 83.88 106 ALA A N 1
ATOM 772 C CA . ALA A 1 106 ? 19.382 12.765 -3.670 1.00 83.88 106 ALA A CA 1
ATOM 773 C C . ALA A 1 106 ? 19.907 11.509 -2.962 1.00 83.88 106 ALA A C 1
ATOM 775 O O . ALA A 1 106 ? 20.332 11.564 -1.805 1.00 83.88 106 ALA A O 1
ATOM 776 N N . GLY A 1 107 ? 19.868 10.375 -3.660 1.00 79.88 107 GLY A N 1
ATOM 777 C CA . GLY A 1 107 ? 20.499 9.154 -3.180 1.00 79.88 107 GLY A CA 1
ATOM 778 C C . GLY A 1 107 ? 22.012 9.337 -3.067 1.00 79.88 107 GLY A C 1
ATOM 779 O O . GLY A 1 107 ? 22.633 10.055 -3.854 1.00 79.88 107 GLY A O 1
ATOM 780 N N . THR A 1 108 ? 22.630 8.665 -2.098 1.00 81.81 108 THR A N 1
ATOM 781 C CA . THR A 1 108 ? 24.090 8.637 -1.997 1.00 81.81 108 THR A CA 1
ATOM 782 C C . THR A 1 108 ? 24.656 7.860 -3.179 1.00 81.81 108 THR A C 1
ATOM 784 O O . THR A 1 108 ? 24.406 6.662 -3.322 1.00 81.81 108 THR A O 1
ATOM 787 N N . ARG A 1 109 ? 25.445 8.527 -4.025 1.00 77.38 109 ARG A N 1
ATOM 788 C CA . ARG A 1 109 ? 26.177 7.859 -5.105 1.00 77.38 109 ARG A CA 1
ATOM 789 C C . ARG A 1 109 ? 27.166 6.860 -4.502 1.00 77.38 109 ARG A C 1
ATOM 791 O O . ARG A 1 109 ? 27.951 7.223 -3.627 1.00 77.38 109 ARG A O 1
ATOM 798 N N . ALA A 1 110 ? 27.145 5.618 -4.980 1.00 74.50 110 ALA A N 1
ATOM 799 C CA . ALA A 1 110 ? 28.146 4.630 -4.596 1.00 74.50 110 ALA A CA 1
ATOM 800 C C . ALA A 1 110 ? 29.556 5.138 -4.954 1.00 74.50 110 ALA A C 1
ATOM 802 O O . ALA A 1 110 ? 29.769 5.695 -6.031 1.00 74.50 110 ALA A O 1
ATOM 803 N N . ALA A 1 111 ? 30.513 4.968 -4.037 1.00 70.75 111 ALA A N 1
ATOM 804 C CA . ALA A 1 111 ? 31.878 5.475 -4.205 1.00 70.75 111 ALA A CA 1
ATOM 805 C C . ALA A 1 111 ? 32.686 4.702 -5.263 1.00 70.75 111 ALA A C 1
ATOM 807 O O . ALA A 1 111 ? 33.626 5.249 -5.835 1.00 70.75 111 ALA A O 1
ATOM 808 N N . ALA A 1 112 ? 32.322 3.444 -5.523 1.00 77.50 112 ALA A N 1
ATOM 809 C CA . ALA A 1 112 ? 32.946 2.611 -6.542 1.00 77.50 112 ALA A CA 1
ATOM 810 C C . ALA A 1 112 ? 32.099 2.598 -7.830 1.00 77.50 112 ALA A C 1
ATOM 812 O O . ALA A 1 112 ? 30.866 2.581 -7.735 1.00 77.50 112 ALA A O 1
ATOM 813 N N . PRO A 1 113 ? 32.730 2.579 -9.020 1.00 77.56 113 PRO A N 1
ATOM 814 C CA . PRO A 1 113 ? 32.033 2.310 -10.272 1.00 77.56 113 PRO A CA 1
ATOM 815 C C . PRO A 1 113 ? 31.293 0.972 -10.191 1.00 77.56 113 PRO A C 1
ATOM 817 O O . PRO A 1 113 ? 31.837 -0.009 -9.682 1.00 77.56 113 PRO A O 1
ATOM 820 N N . VAL A 1 114 ? 30.056 0.939 -10.684 1.00 82.12 114 VAL A N 1
ATOM 821 C CA . VAL A 1 114 ? 29.317 -0.315 -10.849 1.00 82.12 114 VAL A CA 1
ATOM 822 C C . VAL A 1 114 ? 29.835 -0.991 -12.110 1.00 82.12 114 VAL A C 1
ATOM 824 O O . VAL A 1 114 ? 29.877 -0.364 -13.167 1.00 82.12 114 VAL A O 1
ATOM 827 N N . ASP A 1 115 ? 30.223 -2.259 -11.998 1.00 87.75 115 ASP A N 1
ATOM 828 C CA . ASP A 1 115 ? 30.488 -3.086 -13.168 1.00 87.75 115 ASP A CA 1
ATOM 829 C C . ASP A 1 115 ? 29.152 -3.447 -13.825 1.00 87.75 115 ASP A C 1
ATOM 831 O O . ASP A 1 115 ? 28.410 -4.300 -13.337 1.00 87.75 115 ASP A O 1
ATOM 835 N N . ALA A 1 116 ? 28.822 -2.735 -14.901 1.00 90.50 116 ALA A N 1
ATOM 836 C CA . ALA A 1 116 ? 27.633 -2.990 -15.705 1.00 90.50 116 ALA A CA 1
ATOM 837 C C . ALA A 1 116 ? 27.895 -4.014 -16.825 1.00 90.50 116 ALA A C 1
ATOM 839 O O . ALA A 1 116 ? 27.075 -4.149 -17.739 1.00 90.50 116 ALA A O 1
ATOM 840 N N . SER A 1 117 ? 29.023 -4.739 -16.785 1.00 89.25 117 SER A N 1
ATOM 841 C CA . SER A 1 117 ? 29.262 -5.834 -17.720 1.00 89.25 117 SER A CA 1
ATOM 842 C C . SER A 1 117 ? 28.152 -6.883 -17.595 1.00 89.25 117 SER A C 1
ATOM 844 O O . SER A 1 117 ? 27.758 -7.310 -16.511 1.00 89.25 117 SER A O 1
ATOM 846 N N . GLY A 1 118 ? 27.565 -7.246 -18.736 1.00 90.81 118 GLY A N 1
ATOM 847 C CA . GLY A 1 118 ? 26.417 -8.154 -18.788 1.00 90.81 118 GLY A CA 1
ATOM 848 C C . GLY A 1 118 ? 25.051 -7.503 -18.542 1.00 90.81 118 GLY A C 1
ATOM 849 O O . GLY A 1 118 ? 24.048 -8.215 -18.566 1.00 90.81 118 GLY A O 1
ATOM 850 N N . TRP A 1 119 ? 24.971 -6.182 -18.348 1.00 96.12 119 TRP A N 1
ATOM 851 C CA . TRP A 1 119 ? 23.693 -5.463 -18.362 1.00 96.12 119 TRP A CA 1
ATOM 852 C C . TRP A 1 119 ? 23.217 -5.231 -19.799 1.00 96.12 119 TRP A C 1
ATOM 854 O O . TRP A 1 119 ? 24.025 -5.091 -20.726 1.00 96.12 119 TRP A O 1
ATOM 864 N N . ALA A 1 120 ? 21.901 -5.138 -19.973 1.00 96.44 120 ALA A N 1
ATOM 865 C CA . ALA A 1 120 ? 21.274 -4.702 -21.215 1.00 96.44 120 ALA A CA 1
ATOM 866 C C . ALA A 1 120 ? 20.689 -3.294 -21.070 1.00 96.44 120 ALA A C 1
ATOM 868 O O . ALA A 1 120 ? 20.192 -2.921 -20.009 1.00 96.44 120 ALA A O 1
ATOM 869 N N . VAL A 1 121 ? 20.726 -2.523 -22.152 1.00 96.50 121 VAL A N 1
ATOM 870 C CA . VAL A 1 121 ? 20.110 -1.198 -22.241 1.00 96.50 121 VAL A CA 1
ATOM 871 C C . VAL A 1 121 ? 19.209 -1.134 -23.465 1.00 96.50 121 VAL A C 1
ATOM 873 O O . VAL A 1 121 ? 19.636 -1.482 -24.564 1.00 96.50 121 VAL A O 1
ATOM 876 N N . VAL A 1 122 ? 17.987 -0.646 -23.281 1.00 94.69 122 VAL A N 1
ATOM 877 C CA . VAL A 1 122 ? 17.011 -0.408 -24.348 1.00 94.69 122 VAL A CA 1
ATOM 878 C C . VAL A 1 122 ? 16.557 1.047 -24.282 1.00 94.69 122 VAL A C 1
ATOM 880 O O . VAL A 1 122 ? 16.132 1.517 -23.228 1.00 94.69 122 VAL A O 1
ATOM 883 N N . GLY A 1 123 ? 16.634 1.747 -25.415 1.00 90.44 123 GLY A N 1
ATOM 884 C CA . GLY A 1 123 ? 16.214 3.144 -25.548 1.00 90.44 123 GLY A CA 1
ATOM 885 C C . GLY A 1 123 ? 17.308 4.186 -25.275 1.00 90.44 123 GLY A C 1
ATOM 886 O O . GLY A 1 123 ? 18.500 3.921 -25.445 1.00 90.44 123 GLY A O 1
ATOM 887 N N . GLU A 1 124 ? 16.904 5.404 -24.906 1.00 82.31 124 GLU A N 1
ATOM 888 C CA . GLU A 1 124 ? 17.750 6.614 -24.938 1.00 82.31 124 GLU A CA 1
ATOM 889 C C . GLU A 1 124 ? 18.515 6.879 -23.629 1.00 82.31 124 GLU A C 1
ATOM 891 O O . GLU A 1 124 ? 18.586 8.001 -23.123 1.00 82.31 124 GLU A O 1
ATOM 896 N N . VAL A 1 125 ? 19.130 5.834 -23.074 1.00 87.31 125 VAL A N 1
ATOM 897 C CA . VAL A 1 125 ? 20.058 5.941 -21.941 1.00 87.31 125 VAL A CA 1
ATOM 898 C C . VAL A 1 125 ? 21.396 5.305 -22.296 1.00 87.31 125 VAL A C 1
ATOM 900 O O . VAL A 1 125 ? 21.468 4.338 -23.050 1.00 87.31 125 VAL A O 1
ATOM 903 N N . ALA A 1 126 ? 22.482 5.873 -21.778 1.00 86.50 126 ALA A N 1
ATOM 904 C CA . ALA A 1 126 ? 23.819 5.313 -21.916 1.00 86.50 126 ALA A CA 1
ATOM 905 C C . ALA A 1 126 ? 24.297 4.817 -20.551 1.00 86.50 126 ALA A C 1
ATOM 907 O O . ALA A 1 126 ? 24.353 5.587 -19.592 1.00 86.50 126 ALA A O 1
ATOM 908 N N . VAL A 1 127 ? 24.655 3.537 -20.481 1.00 89.38 127 VAL A N 1
ATOM 909 C CA . VAL A 1 127 ? 25.294 2.925 -19.313 1.00 89.38 127 VAL A CA 1
ATOM 910 C C . VAL A 1 127 ? 26.623 2.349 -19.781 1.00 89.38 127 VAL A C 1
ATOM 912 O O . VAL A 1 127 ? 26.659 1.467 -20.638 1.00 89.38 127 VAL A O 1
ATOM 915 N N . GLU A 1 128 ? 27.722 2.893 -19.266 1.00 90.12 128 GLU A N 1
ATOM 916 C CA . GLU A 1 128 ? 29.070 2.449 -19.621 1.00 90.12 128 GLU A CA 1
ATOM 917 C C . GLU A 1 128 ? 29.258 0.967 -19.260 1.00 90.12 128 GLU A C 1
ATOM 919 O O . GLU A 1 128 ? 28.975 0.565 -18.136 1.00 90.12 128 GLU A O 1
ATOM 924 N N . GLY A 1 129 ? 29.709 0.151 -20.219 1.00 90.00 129 GLY A N 1
ATOM 925 C CA . GLY A 1 129 ? 29.905 -1.295 -20.041 1.00 90.00 129 GLY A CA 1
ATOM 926 C C . GLY A 1 129 ? 28.675 -2.172 -20.320 1.00 90.00 129 GLY A C 1
ATOM 927 O O . GLY A 1 129 ? 28.830 -3.388 -20.439 1.00 90.00 129 GLY A O 1
ATOM 928 N N . ALA A 1 130 ? 27.485 -1.586 -20.491 1.00 94.69 130 ALA A N 1
ATOM 929 C CA . ALA A 1 130 ? 26.271 -2.321 -20.842 1.00 94.69 130 ALA A CA 1
ATOM 930 C C . ALA A 1 130 ? 26.108 -2.498 -22.365 1.00 94.69 130 ALA A C 1
ATOM 932 O O . ALA A 1 130 ? 26.582 -1.688 -23.164 1.00 94.69 130 ALA A O 1
ATOM 933 N N . THR A 1 131 ? 25.397 -3.551 -22.779 1.00 96.12 131 THR A N 1
ATOM 934 C CA . THR A 1 131 ? 25.105 -3.830 -24.198 1.00 96.12 131 THR A CA 1
ATOM 935 C C . THR A 1 131 ? 23.771 -3.203 -24.600 1.00 96.12 131 THR A C 1
ATOM 937 O O . THR A 1 131 ? 22.771 -3.398 -23.912 1.00 96.12 131 THR A O 1
ATOM 940 N N . ARG A 1 132 ? 23.734 -2.461 -25.714 1.00 95.25 132 ARG A N 1
ATOM 941 C CA . ARG A 1 132 ? 22.507 -1.824 -26.218 1.00 95.25 132 ARG A CA 1
ATOM 942 C C . ARG A 1 132 ? 21.731 -2.763 -27.144 1.00 95.25 132 ARG A C 1
ATOM 944 O O . ARG A 1 132 ? 22.322 -3.347 -28.048 1.00 95.25 132 ARG A O 1
ATOM 951 N N . TYR A 1 133 ? 20.421 -2.827 -26.945 1.00 94.75 133 TYR A N 1
ATOM 952 C CA . TYR A 1 133 ? 19.459 -3.566 -27.764 1.00 94.75 133 TYR A CA 1
ATOM 953 C C . TYR A 1 133 ? 18.401 -2.607 -28.316 1.00 94.75 133 TYR A C 1
ATOM 955 O O . TYR A 1 133 ? 18.189 -1.525 -27.752 1.00 94.75 133 TYR A O 1
ATOM 963 N N . ALA A 1 134 ? 17.763 -2.966 -29.432 1.00 92.00 134 ALA A N 1
ATOM 964 C CA . ALA A 1 134 ? 16.746 -2.107 -30.039 1.00 92.00 134 ALA A CA 1
ATOM 965 C C . ALA A 1 134 ? 15.435 -2.132 -29.241 1.00 92.00 134 ALA A C 1
ATOM 967 O O . ALA A 1 134 ? 14.750 -1.114 -29.144 1.00 92.00 134 ALA A O 1
ATOM 968 N N . SER A 1 135 ? 15.118 -3.274 -28.635 1.00 91.19 135 SER A N 1
ATOM 969 C CA . SER A 1 135 ? 13.873 -3.512 -27.911 1.00 91.19 135 SER A CA 1
ATOM 970 C C . SER A 1 135 ? 14.051 -4.567 -26.815 1.00 91.19 135 SER A C 1
ATOM 972 O O . SER A 1 135 ? 15.065 -5.264 -26.752 1.00 91.19 135 SER A O 1
ATOM 974 N N . LEU A 1 136 ? 13.073 -4.660 -25.907 1.00 92.88 136 LEU A N 1
ATOM 975 C CA . LEU A 1 136 ? 13.126 -5.592 -24.774 1.00 92.88 136 LEU A CA 1
ATOM 976 C C . LEU A 1 136 ? 13.086 -7.068 -25.203 1.00 92.88 136 LEU A C 1
ATOM 978 O O . LEU A 1 136 ? 13.676 -7.902 -24.528 1.00 92.88 136 LEU A O 1
ATOM 982 N N . ASP A 1 137 ? 12.441 -7.394 -26.322 1.00 91.50 137 ASP A N 1
ATOM 983 C CA . ASP A 1 137 ? 12.329 -8.761 -26.851 1.00 91.50 137 ASP A CA 1
ATOM 984 C C . ASP A 1 137 ? 13.641 -9.309 -27.435 1.00 91.50 137 ASP A C 1
ATOM 986 O O . ASP A 1 137 ? 13.828 -10.528 -27.494 1.00 91.50 137 ASP A O 1
ATOM 990 N N . GLU A 1 138 ? 14.565 -8.424 -27.816 1.00 93.19 138 GLU A N 1
ATOM 991 C CA . GLU A 1 138 ? 15.906 -8.789 -28.281 1.00 93.19 138 GLU A CA 1
ATOM 992 C C . GLU A 1 138 ? 16.876 -9.094 -27.131 1.00 93.19 138 GLU A C 1
ATOM 994 O O . GLU A 1 138 ? 17.972 -9.612 -27.370 1.00 93.19 138 GLU A O 1
ATOM 999 N N . VAL A 1 139 ? 16.502 -8.785 -25.883 1.00 94.38 139 VAL A N 1
ATOM 1000 C CA . VAL A 1 139 ? 17.372 -9.010 -24.728 1.00 94.38 139 VAL A CA 1
ATOM 1001 C C . VAL A 1 139 ? 17.519 -10.520 -24.475 1.00 94.38 139 VAL A C 1
ATOM 1003 O O . VAL A 1 139 ? 16.518 -11.225 -24.319 1.00 94.38 139 VAL A O 1
ATOM 1006 N N . PRO A 1 140 ? 18.752 -11.057 -24.407 1.00 93.38 140 PRO A N 1
ATOM 1007 C CA . PRO A 1 140 ? 18.971 -12.476 -24.167 1.00 93.38 140 PRO A CA 1
ATOM 1008 C C . PRO A 1 140 ? 18.427 -12.953 -22.816 1.00 93.38 140 PRO A C 1
ATOM 1010 O O . PRO A 1 140 ? 18.475 -12.252 -21.804 1.00 93.38 140 PRO A O 1
ATOM 1013 N N . ALA A 1 141 ? 17.980 -14.208 -22.780 1.00 89.31 141 ALA A N 1
ATOM 1014 C CA . ALA A 1 141 ? 17.699 -14.885 -21.520 1.00 89.31 141 ALA A CA 1
ATOM 1015 C C . ALA A 1 141 ? 18.976 -14.965 -20.661 1.00 89.31 141 ALA A C 1
ATOM 1017 O O . ALA A 1 141 ? 20.072 -15.179 -21.183 1.00 89.31 141 ALA A O 1
ATOM 1018 N N . GLY A 1 142 ? 18.832 -14.820 -19.343 1.00 88.38 142 GLY A N 1
ATOM 1019 C CA . GLY A 1 142 ? 19.960 -14.833 -18.404 1.00 88.38 142 GLY A CA 1
ATOM 1020 C C . GLY A 1 142 ? 20.661 -13.483 -18.207 1.00 88.38 142 GLY A C 1
ATOM 1021 O O . GLY A 1 142 ? 21.602 -13.407 -17.417 1.00 88.38 142 GLY A O 1
ATOM 1022 N N . THR A 1 143 ? 20.213 -12.408 -18.865 1.00 93.88 143 THR A N 1
ATOM 1023 C CA . THR A 1 143 ? 20.629 -11.044 -18.510 1.00 93.88 143 THR A CA 1
ATOM 1024 C C . THR A 1 143 ? 20.086 -10.675 -17.128 1.00 93.88 143 THR A C 1
ATOM 1026 O O . THR A 1 143 ? 18.878 -10.650 -16.921 1.00 93.88 143 THR A O 1
ATOM 1029 N N . GLY A 1 144 ? 20.978 -10.366 -16.182 1.00 91.69 144 GLY A N 1
ATOM 1030 C CA . GLY A 1 144 ? 20.587 -10.073 -14.797 1.00 91.69 144 GLY A CA 1
ATOM 1031 C C . GLY A 1 144 ? 19.894 -8.719 -14.610 1.00 91.69 144 GLY A C 1
ATOM 1032 O O . GLY A 1 144 ? 18.922 -8.631 -13.864 1.00 91.69 144 GLY A O 1
ATOM 1033 N N . THR A 1 145 ? 20.359 -7.677 -15.306 1.00 95.62 145 THR A N 1
ATOM 1034 C CA . THR A 1 145 ? 19.821 -6.311 -15.192 1.00 95.62 145 THR A CA 1
ATOM 1035 C C . THR A 1 145 ? 19.567 -5.719 -16.570 1.00 95.62 145 THR A C 1
ATOM 1037 O O . THR A 1 145 ? 20.458 -5.713 -17.425 1.00 95.62 145 THR A O 1
ATOM 1040 N N . VAL A 1 146 ? 18.370 -5.172 -16.764 1.00 96.38 146 VAL A N 1
ATOM 1041 C CA . VAL A 1 146 ? 17.955 -4.488 -17.991 1.00 96.38 146 VAL A CA 1
ATOM 1042 C C . VAL A 1 146 ? 17.511 -3.077 -17.651 1.00 96.38 146 VAL A C 1
ATOM 1044 O O . VAL A 1 146 ? 16.616 -2.888 -16.833 1.00 96.38 146 VAL A O 1
ATOM 1047 N N . VAL A 1 147 ? 18.127 -2.080 -18.277 1.00 95.94 147 VAL A N 1
ATOM 1048 C CA . VAL A 1 147 ? 17.734 -0.676 -18.145 1.00 95.94 147 VAL A CA 1
ATOM 1049 C C . VAL A 1 147 ? 16.918 -0.283 -19.368 1.00 95.94 147 VAL A C 1
ATOM 1051 O O . VAL A 1 147 ? 17.426 -0.263 -20.487 1.00 95.94 147 VAL A O 1
ATOM 1054 N N . TYR A 1 148 ? 15.652 0.037 -19.148 1.00 95.38 148 TYR A N 1
ATOM 1055 C CA . TYR A 1 148 ? 14.712 0.456 -20.174 1.00 95.38 148 TYR A CA 1
ATOM 1056 C C . TYR A 1 148 ? 14.414 1.946 -20.038 1.00 95.38 148 TYR A C 1
ATOM 1058 O O . TYR A 1 148 ? 13.886 2.385 -19.020 1.00 95.38 148 TYR A O 1
ATOM 1066 N N . ALA A 1 149 ? 14.736 2.722 -21.066 1.00 93.44 149 ALA A N 1
ATOM 1067 C CA . ALA A 1 149 ? 14.435 4.144 -21.151 1.00 93.44 149 ALA A CA 1
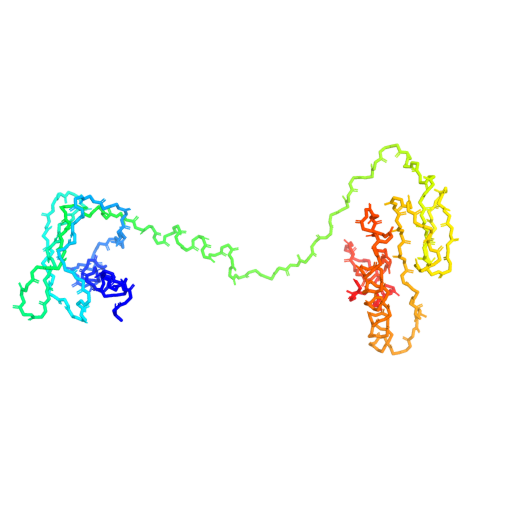ATOM 1068 C C . ALA A 1 149 ? 13.512 4.395 -22.354 1.00 93.44 149 ALA A C 1
ATOM 1070 O O . ALA A 1 149 ? 14.011 4.489 -23.478 1.00 93.44 149 ALA A O 1
ATOM 1071 N N . PRO A 1 150 ? 12.183 4.484 -22.150 1.00 87.88 150 PRO A N 1
ATOM 1072 C CA . PRO A 1 150 ? 11.241 4.770 -23.229 1.00 87.88 150 PRO A CA 1
ATOM 1073 C C . PRO A 1 150 ? 11.645 6.024 -24.010 1.00 87.88 150 PRO A C 1
ATOM 1075 O O . PRO A 1 150 ? 12.150 6.981 -23.433 1.00 87.88 150 PRO A O 1
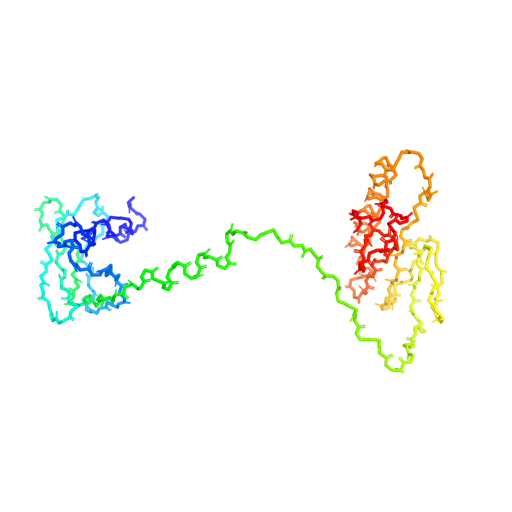ATOM 1078 N N . THR A 1 151 ? 11.430 6.042 -25.320 1.00 84.19 151 THR A N 1
ATOM 1079 C CA . THR A 1 151 ? 11.752 7.221 -26.132 1.00 84.19 151 THR A CA 1
ATOM 1080 C C . THR A 1 151 ? 10.551 8.158 -26.184 1.00 84.19 151 THR A C 1
ATOM 1082 O O . THR A 1 151 ? 9.498 7.781 -26.693 1.00 84.19 151 THR A O 1
ATOM 1085 N N . SER A 1 152 ? 10.706 9.387 -25.698 1.00 77.62 152 SER A N 1
ATOM 1086 C CA . SER A 1 152 ? 9.699 10.439 -25.832 1.00 77.62 152 SER A CA 1
ATOM 1087 C C . SER A 1 152 ? 9.849 11.212 -27.151 1.00 77.62 152 SER A C 1
ATOM 1089 O O . SER A 1 152 ? 10.937 11.340 -27.720 1.00 77.62 152 SER A O 1
ATOM 1091 N N . ALA A 1 153 ? 8.745 11.786 -27.634 1.00 71.31 153 ALA A N 1
ATOM 1092 C CA . ALA A 1 153 ? 8.770 12.801 -28.685 1.00 71.31 153 ALA A CA 1
ATOM 1093 C C . ALA A 1 153 ? 9.046 14.179 -28.059 1.00 71.31 153 ALA A C 1
ATOM 1095 O O . ALA A 1 153 ? 8.137 14.993 -27.882 1.00 71.31 153 ALA A O 1
ATOM 1096 N N . TYR A 1 154 ? 10.301 14.412 -27.671 1.00 69.19 154 TYR A N 1
ATOM 1097 C CA . TYR A 1 154 ? 10.724 15.633 -26.985 1.00 69.19 154 TYR A CA 1
ATOM 1098 C C . TYR A 1 154 ? 10.292 16.902 -27.745 1.00 69.19 154 TYR A C 1
ATOM 1100 O O . TYR A 1 154 ? 10.517 17.027 -28.950 1.00 69.19 154 TYR A O 1
ATOM 1108 N N . GLY A 1 155 ? 9.686 17.861 -27.037 1.00 68.44 155 GLY A N 1
ATOM 1109 C CA . GLY A 1 155 ? 9.248 19.136 -27.620 1.00 68.44 155 GLY A CA 1
ATOM 1110 C C . GLY A 1 155 ? 7.966 19.072 -28.460 1.00 68.44 155 GLY A C 1
ATOM 1111 O O . GLY A 1 155 ? 7.715 19.990 -29.239 1.00 68.44 155 GLY A O 1
ATOM 1112 N N . SER A 1 156 ? 7.149 18.021 -28.326 1.00 72.94 156 SER A N 1
ATOM 1113 C CA . SER A 1 156 ? 5.834 17.955 -28.974 1.00 72.94 156 SER A CA 1
ATOM 1114 C C . SER A 1 156 ? 4.928 19.120 -28.554 1.00 72.94 156 SER A C 1
ATOM 1116 O O . SER A 1 156 ? 4.797 19.394 -27.360 1.00 72.94 156 SER A O 1
ATOM 1118 N N . GLU A 1 157 ? 4.217 19.729 -29.506 1.00 78.25 157 GLU A N 1
ATOM 1119 C CA . GLU A 1 157 ? 3.201 20.755 -29.208 1.00 78.25 157 GLU A CA 1
ATOM 1120 C C . GLU A 1 157 ? 1.996 20.184 -28.429 1.00 78.25 157 GLU A C 1
ATOM 1122 O O . GLU A 1 157 ? 1.357 20.904 -27.664 1.00 78.25 157 GLU A O 1
ATOM 1127 N N . ASP A 1 158 ? 1.726 18.877 -28.563 1.00 84.94 158 ASP A N 1
ATOM 1128 C CA . ASP A 1 158 ? 0.725 18.133 -27.785 1.00 84.94 158 ASP A CA 1
ATOM 1129 C C . ASP A 1 158 ? 1.386 17.254 -26.711 1.00 84.94 158 ASP A C 1
ATOM 1131 O O . ASP A 1 158 ? 1.508 16.033 -26.841 1.00 84.94 158 ASP A O 1
ATOM 1135 N N . ALA A 1 159 ? 1.813 17.892 -25.620 1.00 82.00 159 ALA A N 1
ATOM 1136 C CA . ALA A 1 159 ? 2.436 17.203 -24.490 1.00 82.00 159 ALA A CA 1
ATOM 1137 C C . ALA A 1 159 ? 1.524 16.133 -23.859 1.00 82.00 159 ALA A C 1
ATOM 1139 O O . ALA A 1 159 ? 2.009 15.105 -23.386 1.00 82.00 159 ALA A O 1
ATOM 1140 N N . ALA A 1 160 ? 0.203 16.348 -23.863 1.00 85.06 160 ALA A N 1
ATOM 1141 C CA . ALA A 1 160 ? -0.744 15.385 -23.314 1.00 85.06 160 ALA A CA 1
ATOM 1142 C C . ALA A 1 160 ? -0.823 14.133 -24.196 1.00 85.06 160 ALA A C 1
ATOM 1144 O O . ALA A 1 160 ? -0.747 13.019 -23.677 1.00 85.06 160 ALA A O 1
ATOM 1145 N N . GLY A 1 161 ? -0.941 14.291 -25.515 1.00 87.31 161 GLY A N 1
ATOM 1146 C CA . GLY A 1 161 ? -0.910 13.179 -26.464 1.00 87.31 161 GLY A CA 1
ATOM 1147 C C . GLY A 1 161 ? 0.401 12.397 -26.402 1.00 87.31 161 GLY A C 1
ATOM 1148 O O . GLY A 1 161 ? 0.370 11.167 -26.339 1.00 87.31 161 GLY A O 1
ATOM 1149 N N . ALA A 1 162 ? 1.538 13.096 -26.323 1.00 86.94 162 ALA A N 1
ATOM 1150 C CA . ALA A 1 162 ? 2.854 12.476 -26.171 1.00 86.94 162 ALA A CA 1
ATOM 1151 C C . ALA A 1 162 ? 2.970 11.656 -24.875 1.00 86.94 162 ALA A C 1
ATOM 1153 O O . ALA A 1 162 ? 3.420 10.513 -24.921 1.00 86.94 162 ALA A O 1
ATOM 1154 N N . ALA A 1 163 ? 2.491 12.186 -23.743 1.00 87.81 163 ALA A N 1
ATOM 1155 C CA . ALA A 1 163 ? 2.465 11.461 -22.472 1.00 87.81 163 ALA A CA 1
ATOM 1156 C C . ALA A 1 163 ? 1.596 10.193 -22.542 1.00 87.81 163 ALA A C 1
ATOM 1158 O O . ALA A 1 163 ? 2.020 9.118 -22.120 1.00 87.81 163 ALA A O 1
ATOM 1159 N N . HIS A 1 164 ? 0.389 10.286 -23.113 1.00 88.81 164 HIS A N 1
ATOM 1160 C CA . HIS A 1 164 ? -0.500 9.128 -23.255 1.00 88.81 164 HIS A CA 1
ATOM 1161 C C . HIS A 1 164 ? 0.065 8.064 -24.204 1.00 88.81 164 HIS A C 1
ATOM 1163 O O . HIS A 1 164 ? -0.115 6.872 -23.950 1.00 88.81 164 HIS A O 1
ATOM 1169 N N . GLY A 1 165 ? 0.710 8.481 -25.298 1.00 89.88 165 GLY A N 1
ATOM 1170 C CA . GLY A 1 165 ? 1.390 7.579 -26.227 1.00 89.88 165 GLY A CA 1
ATOM 1171 C C . GLY A 1 165 ? 2.529 6.838 -25.536 1.00 89.88 165 GLY A C 1
ATOM 1172 O O . GLY A 1 165 ? 2.515 5.611 -25.488 1.00 89.88 165 GLY A O 1
ATOM 1173 N N . LEU A 1 166 ? 3.431 7.584 -24.894 1.00 91.00 166 LEU A N 1
ATOM 1174 C CA . LEU A 1 166 ? 4.579 7.021 -24.189 1.00 91.00 166 LEU A CA 1
ATOM 1175 C C . 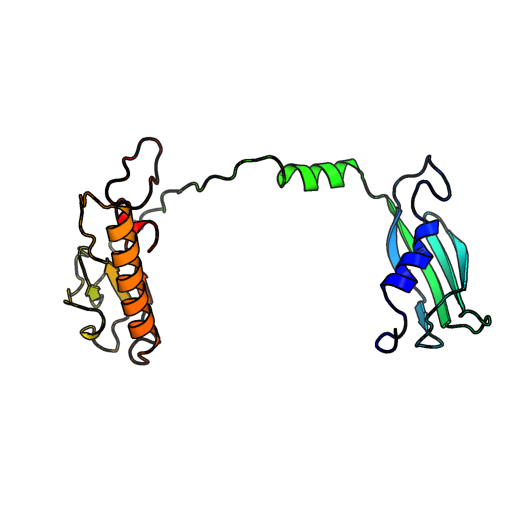LEU A 1 166 ? 4.165 6.052 -23.079 1.00 91.00 166 LEU A C 1
ATOM 1177 O O . LEU A 1 166 ? 4.726 4.965 -22.971 1.00 91.00 166 LEU A O 1
ATOM 1181 N N . LEU A 1 167 ? 3.156 6.412 -22.281 1.00 91.75 167 LEU A N 1
ATOM 1182 C CA . LEU A 1 167 ? 2.627 5.543 -21.233 1.00 91.75 167 LEU A CA 1
ATOM 1183 C C . LEU A 1 167 ? 2.039 4.251 -21.807 1.00 91.75 167 LEU A C 1
ATOM 1185 O O . LEU A 1 167 ? 2.248 3.176 -21.249 1.00 91.75 167 LEU A O 1
ATOM 1189 N N . ARG A 1 168 ? 1.305 4.334 -22.922 1.00 92.88 168 ARG A N 1
ATOM 1190 C CA . ARG A 1 168 ? 0.747 3.147 -23.580 1.00 92.88 168 ARG A CA 1
ATOM 1191 C C . ARG A 1 168 ? 1.854 2.222 -24.075 1.00 92.88 168 ARG A C 1
ATOM 1193 O O . ARG A 1 168 ? 1.761 1.016 -23.857 1.00 92.88 168 ARG A O 1
ATOM 1200 N N . ASP A 1 169 ? 2.882 2.782 -24.699 1.00 91.25 169 ASP A N 1
ATOM 1201 C CA . ASP A 1 169 ? 3.999 2.018 -25.252 1.00 91.25 169 ASP A CA 1
ATOM 1202 C C . ASP A 1 169 ? 4.847 1.397 -24.134 1.00 91.25 169 ASP A C 1
ATOM 1204 O O . ASP A 1 169 ? 5.168 0.209 -24.181 1.00 91.25 169 ASP A O 1
ATOM 1208 N N . ALA A 1 170 ? 5.127 2.155 -23.068 1.00 92.38 170 ALA A N 1
ATOM 1209 C CA . ALA A 1 170 ? 5.796 1.651 -21.874 1.00 92.38 170 ALA A CA 1
ATOM 1210 C C . ALA A 1 170 ? 4.988 0.533 -21.201 1.00 92.38 170 ALA A C 1
ATOM 1212 O O . ALA A 1 170 ? 5.546 -0.517 -20.889 1.00 92.38 170 ALA A O 1
ATOM 1213 N N . LEU A 1 171 ? 3.674 0.705 -21.033 1.00 94.06 171 LEU A N 1
ATOM 1214 C CA . LEU A 1 171 ? 2.805 -0.320 -20.457 1.00 94.06 171 LEU A CA 1
ATOM 1215 C C . LEU A 1 171 ? 2.799 -1.600 -21.300 1.00 94.06 171 LEU A C 1
ATOM 1217 O O . LEU A 1 171 ? 2.912 -2.689 -20.741 1.00 94.06 171 LEU A O 1
ATOM 1221 N N . ALA A 1 172 ? 2.694 -1.483 -22.626 1.00 94.50 172 ALA A N 1
ATOM 1222 C CA . ALA A 1 172 ? 2.730 -2.632 -23.526 1.00 94.50 172 ALA A CA 1
ATOM 1223 C C . ALA A 1 172 ? 4.070 -3.380 -23.431 1.00 94.50 172 ALA A C 1
ATOM 1225 O O . ALA A 1 172 ? 4.085 -4.607 -23.329 1.00 94.50 172 ALA A O 1
ATOM 1226 N N . ALA A 1 173 ? 5.185 -2.645 -23.388 1.00 93.44 173 ALA A N 1
ATOM 1227 C CA . ALA A 1 173 ? 6.522 -3.208 -23.225 1.00 93.44 173 ALA A CA 1
ATOM 1228 C C . ALA A 1 173 ? 6.684 -3.934 -21.876 1.00 93.44 173 ALA A C 1
ATOM 1230 O O . ALA A 1 173 ? 7.178 -5.060 -21.838 1.00 93.44 173 ALA A O 1
ATOM 1231 N N . LEU A 1 174 ? 6.205 -3.338 -20.777 1.00 93.75 174 LEU A N 1
ATOM 1232 C CA . LEU A 1 174 ? 6.236 -3.944 -19.441 1.00 93.75 174 LEU A CA 1
ATOM 1233 C C . LEU A 1 174 ? 5.361 -5.197 -19.351 1.00 93.75 174 LEU A C 1
ATOM 1235 O O . LEU A 1 174 ? 5.766 -6.191 -18.756 1.00 93.75 174 LEU A O 1
ATOM 1239 N N . GLN A 1 175 ? 4.169 -5.174 -19.948 1.00 95.19 175 GLN A N 1
ATOM 1240 C CA . GLN A 1 175 ? 3.282 -6.337 -19.982 1.00 95.19 175 GLN A CA 1
ATOM 1241 C C . GLN A 1 175 ? 3.888 -7.490 -20.785 1.00 95.19 175 GLN A C 1
ATOM 1243 O O . GLN A 1 175 ? 3.825 -8.630 -20.332 1.00 95.19 175 GLN A O 1
ATOM 1248 N N . ALA A 1 176 ? 4.496 -7.202 -21.940 1.00 93.94 176 ALA A N 1
ATOM 1249 C CA . ALA A 1 176 ? 5.191 -8.205 -22.742 1.00 93.94 176 ALA A CA 1
ATOM 1250 C C . ALA A 1 176 ? 6.396 -8.792 -21.991 1.00 93.94 176 ALA A C 1
ATOM 1252 O O . ALA A 1 176 ? 6.550 -10.009 -21.951 1.00 93.94 176 ALA A O 1
ATOM 1253 N N . TRP A 1 177 ? 7.192 -7.939 -21.339 1.00 94.31 177 TRP A N 1
ATOM 1254 C CA . TRP A 1 177 ? 8.325 -8.357 -20.512 1.00 94.31 177 TRP A CA 1
ATOM 1255 C C . TRP A 1 177 ? 7.903 -9.287 -19.371 1.00 94.31 177 TRP A C 1
ATOM 1257 O O . TRP A 1 177 ? 8.467 -10.362 -19.205 1.00 94.31 177 TRP A O 1
ATOM 1267 N N . LEU A 1 178 ? 6.883 -8.898 -18.600 1.00 94.00 178 LEU A N 1
ATOM 1268 C CA . LEU A 1 178 ? 6.393 -9.679 -17.458 1.00 94.00 178 LEU A CA 1
ATOM 1269 C C . LEU A 1 178 ? 5.716 -10.994 -17.868 1.00 94.00 178 LEU A C 1
ATOM 1271 O O . LEU A 1 178 ? 5.612 -11.901 -17.046 1.00 94.00 178 LEU A O 1
ATOM 1275 N N . ALA A 1 179 ? 5.231 -11.094 -19.108 1.00 94.69 179 ALA A N 1
ATOM 1276 C CA . ALA A 1 179 ? 4.645 -12.317 -19.645 1.00 94.69 179 ALA A CA 1
ATOM 1277 C C . ALA A 1 179 ? 5.697 -13.334 -20.126 1.00 94.69 179 ALA A C 1
ATOM 1279 O O . ALA A 1 179 ? 5.350 -14.490 -20.368 1.00 94.69 179 ALA A O 1
ATOM 1280 N N . ASP A 1 180 ? 6.959 -12.924 -20.278 1.00 93.81 180 ASP A N 1
ATOM 1281 C CA . ASP A 1 180 ? 8.035 -13.773 -20.780 1.00 93.81 180 ASP A CA 1
ATOM 1282 C C . ASP A 1 180 ? 8.838 -14.404 -19.633 1.00 93.81 180 ASP A C 1
ATOM 1284 O O . ASP A 1 180 ? 9.635 -13.756 -18.951 1.00 93.81 180 ASP A O 1
ATOM 1288 N N . GLU A 1 181 ? 8.663 -15.712 -19.438 1.00 93.12 181 GLU A N 1
ATOM 1289 C CA . GLU A 1 181 ? 9.327 -16.469 -18.367 1.00 93.12 181 GLU A CA 1
ATOM 1290 C C . GLU A 1 181 ? 10.861 -16.459 -18.468 1.00 93.12 181 GLU A C 1
ATOM 1292 O O . GLU A 1 181 ? 11.542 -16.684 -17.466 1.00 93.12 181 GLU A O 1
ATOM 1297 N N . ARG A 1 182 ? 11.437 -16.138 -19.638 1.00 91.62 182 ARG A N 1
ATOM 1298 C CA . ARG A 1 182 ? 12.896 -16.001 -19.816 1.00 91.62 182 ARG A CA 1
ATOM 1299 C C . ARG A 1 182 ? 13.496 -14.884 -18.961 1.00 91.62 182 ARG A C 1
ATOM 1301 O O . ARG A 1 182 ? 14.710 -14.871 -18.746 1.00 91.62 182 ARG A O 1
ATOM 1308 N N . HIS A 1 183 ? 12.662 -13.956 -18.501 1.00 90.12 183 HIS A N 1
ATOM 1309 C CA . HIS A 1 183 ? 13.050 -12.779 -17.736 1.00 90.12 183 HIS A CA 1
ATOM 1310 C C . HIS A 1 183 ? 12.603 -12.833 -16.270 1.00 90.12 183 HIS A C 1
ATOM 1312 O O . HIS A 1 183 ? 12.755 -11.844 -15.559 1.00 90.12 183 HIS A O 1
ATOM 1318 N N . ALA A 1 184 ? 12.093 -13.975 -15.794 1.00 90.31 184 ALA A N 1
ATOM 1319 C CA . ALA A 1 184 ? 11.560 -14.115 -14.436 1.00 90.31 184 ALA A CA 1
ATOM 1320 C C . ALA A 1 184 ? 12.570 -13.740 -13.332 1.00 90.31 184 ALA A C 1
ATOM 1322 O O . ALA A 1 184 ? 12.185 -13.169 -12.315 1.00 90.31 184 ALA A O 1
ATOM 1323 N N . ASP A 1 185 ? 13.857 -14.017 -13.561 1.00 91.81 185 ASP A N 1
ATOM 1324 C CA . ASP A 1 185 ? 14.944 -13.717 -12.621 1.00 91.81 185 ASP A CA 1
ATOM 1325 C C . ASP A 1 185 ? 15.667 -12.386 -12.924 1.00 91.81 185 ASP A C 1
ATOM 1327 O O . ASP A 1 185 ? 16.615 -12.015 -12.228 1.00 91.81 185 ASP A O 1
ATOM 1331 N N . ALA A 1 186 ? 15.252 -11.662 -13.969 1.00 94.44 186 ALA A N 1
ATOM 1332 C CA . ALA A 1 186 ? 15.892 -10.428 -14.409 1.00 94.44 186 ALA A CA 1
ATOM 1333 C C . ALA A 1 186 ? 15.296 -9.197 -13.709 1.00 94.44 186 ALA A C 1
ATOM 1335 O O . ALA A 1 186 ? 14.084 -9.060 -13.542 1.00 94.44 186 ALA A O 1
ATOM 1336 N N . THR A 1 187 ? 16.154 -8.243 -13.348 1.00 95.25 187 THR A N 1
ATOM 1337 C CA . THR A 1 187 ? 15.726 -6.944 -12.819 1.00 95.25 187 THR A CA 1
ATOM 1338 C C . THR A 1 187 ? 15.537 -5.955 -13.962 1.00 95.25 187 THR A C 1
ATOM 1340 O O . THR A 1 187 ? 16.508 -5.560 -14.609 1.00 95.25 187 THR A O 1
ATOM 1343 N N . LEU A 1 188 ? 14.296 -5.515 -14.181 1.00 95.88 188 LEU A N 1
ATOM 1344 C CA . LEU A 1 188 ? 13.986 -4.429 -15.107 1.00 95.88 188 LEU A CA 1
ATOM 1345 C C . LEU A 1 188 ? 13.972 -3.084 -14.372 1.00 95.88 188 LEU A C 1
ATOM 1347 O O . LEU A 1 188 ? 13.204 -2.880 -13.433 1.00 95.88 188 LEU A O 1
ATOM 1351 N N . VAL A 1 189 ? 14.809 -2.155 -14.825 1.00 94.94 189 VAL A N 1
ATOM 1352 C CA . VAL A 1 189 ? 14.897 -0.781 -14.328 1.00 94.94 189 VAL A CA 1
ATOM 1353 C C . VAL A 1 189 ? 14.322 0.150 -15.383 1.00 94.94 189 VAL A C 1
ATOM 1355 O O . VAL A 1 189 ? 14.889 0.275 -16.466 1.00 94.94 189 VAL A O 1
ATOM 1358 N N . VAL A 1 190 ? 13.221 0.828 -15.066 1.00 93.38 190 VAL A N 1
ATOM 1359 C CA . VAL A 1 190 ? 12.653 1.858 -15.942 1.00 93.38 190 VAL A CA 1
ATOM 1360 C C . VAL A 1 190 ? 13.301 3.198 -15.612 1.00 93.38 190 VAL A C 1
ATOM 1362 O O . VAL A 1 190 ? 13.226 3.675 -14.481 1.00 93.38 190 VAL A O 1
ATOM 1365 N N . ALA A 1 191 ? 13.976 3.785 -16.593 1.00 91.94 191 ALA A N 1
ATOM 1366 C CA . ALA A 1 191 ? 14.693 5.040 -16.460 1.00 91.94 191 ALA A CA 1
ATOM 1367 C C . ALA A 1 191 ? 13.945 6.160 -17.191 1.00 91.94 191 ALA A C 1
ATOM 1369 O O . ALA A 1 191 ? 13.751 6.120 -18.404 1.00 91.94 191 ALA A O 1
ATOM 1370 N N . THR A 1 192 ? 13.565 7.191 -16.441 1.00 89.25 192 THR A N 1
ATOM 1371 C CA . THR A 1 192 ? 12.950 8.421 -16.954 1.00 89.25 192 THR A CA 1
ATOM 1372 C C . THR A 1 192 ? 13.886 9.604 -16.740 1.00 89.25 192 THR A C 1
ATOM 1374 O O . THR A 1 192 ? 14.620 9.641 -15.750 1.00 89.25 192 THR A O 1
ATOM 1377 N N . ARG A 1 193 ? 13.833 10.615 -17.610 1.00 85.94 193 ARG A N 1
ATOM 1378 C CA . ARG A 1 193 ? 14.649 11.832 -17.490 1.00 85.94 193 ARG A CA 1
ATOM 1379 C C . ARG A 1 193 ? 13.780 13.068 -17.652 1.00 85.94 193 ARG A C 1
ATOM 1381 O O . ARG A 1 193 ? 12.908 13.070 -18.501 1.00 85.94 193 ARG A O 1
ATOM 1388 N N . GLY A 1 194 ? 14.023 14.109 -16.850 1.00 86.25 194 GLY A N 1
ATOM 1389 C CA . GLY A 1 194 ? 13.334 15.401 -16.995 1.00 86.25 194 GLY A CA 1
ATOM 1390 C C . GLY A 1 194 ? 11.815 15.349 -16.783 1.00 86.25 194 GLY A C 1
ATOM 1391 O O . GLY A 1 194 ? 11.128 16.303 -17.137 1.00 86.25 194 GLY A O 1
ATOM 1392 N N . ALA A 1 195 ? 11.315 14.243 -16.221 1.00 86.75 195 ALA A N 1
ATOM 1393 C CA . ALA A 1 195 ? 9.900 13.915 -16.076 1.00 86.75 195 ALA A CA 1
ATOM 1394 C C . ALA A 1 195 ? 9.194 14.767 -15.018 1.00 86.75 195 ALA A C 1
ATOM 1396 O O . ALA A 1 195 ? 8.033 15.143 -15.162 1.00 86.75 195 ALA A O 1
ATOM 1397 N N . VAL A 1 196 ? 9.912 15.067 -13.938 1.00 87.81 196 VAL A N 1
ATOM 1398 C CA . VAL A 1 196 ? 9.434 15.826 -12.784 1.00 87.81 196 VAL A CA 1
ATOM 1399 C C . VAL A 1 196 ? 10.575 16.681 -12.246 1.00 87.81 196 VAL A C 1
ATOM 1401 O O . VAL A 1 196 ? 11.739 16.310 -12.379 1.00 87.81 196 VAL A O 1
ATOM 1404 N N . ALA A 1 197 ? 10.243 17.802 -11.607 1.00 87.88 197 ALA A N 1
ATOM 1405 C CA . ALA A 1 197 ? 11.224 18.583 -10.867 1.00 87.88 197 ALA A CA 1
ATOM 1406 C C . ALA A 1 197 ? 11.594 17.837 -9.577 1.00 87.88 197 ALA A C 1
ATOM 1408 O O . ALA A 1 197 ? 10.735 17.552 -8.734 1.00 87.88 197 ALA A O 1
ATOM 1409 N N . THR A 1 198 ? 12.873 17.511 -9.432 1.00 87.31 198 THR A N 1
ATOM 1410 C CA . THR A 1 198 ? 13.440 16.833 -8.262 1.00 87.31 198 THR A CA 1
ATOM 1411 C C . THR A 1 198 ? 14.152 17.802 -7.318 1.00 87.31 198 THR A C 1
ATOM 1413 O O . THR A 1 198 ? 14.275 17.516 -6.128 1.00 87.31 198 THR A O 1
ATOM 1416 N N . GLY A 1 199 ? 14.548 18.979 -7.809 1.00 83.19 199 GLY A N 1
ATOM 1417 C CA . GLY A 1 199 ? 15.062 20.097 -7.015 1.00 83.19 199 GLY A CA 1
ATOM 1418 C C . GLY A 1 199 ? 14.226 21.372 -7.144 1.00 83.19 199 GLY A C 1
ATOM 1419 O O . GLY A 1 199 ? 13.435 21.538 -8.074 1.00 83.19 199 GLY A O 1
ATOM 1420 N N . ASP A 1 200 ? 14.413 22.304 -6.207 1.00 78.50 200 ASP A N 1
ATOM 1421 C CA . ASP A 1 200 ? 13.796 23.627 -6.304 1.00 78.50 200 ASP A CA 1
ATOM 1422 C C . ASP A 1 200 ? 14.400 24.406 -7.489 1.00 78.50 200 ASP A C 1
ATOM 1424 O O . ASP A 1 200 ? 15.618 24.560 -7.589 1.00 78.50 200 ASP A O 1
ATOM 1428 N N . GLY A 1 201 ? 13.539 24.906 -8.382 1.00 78.88 201 GLY A N 1
ATOM 1429 C CA . GLY A 1 201 ? 13.947 25.661 -9.574 1.00 78.88 201 GLY A CA 1
ATOM 1430 C C . GLY A 1 201 ? 14.428 24.809 -10.755 1.00 78.88 201 GLY A C 1
ATOM 1431 O O . GLY A 1 201 ? 14.966 25.369 -11.704 1.00 78.88 201 GLY A O 1
ATOM 1432 N N . GLU A 1 202 ? 14.256 23.483 -10.709 1.00 85.44 202 GLU A N 1
ATOM 1433 C CA . GLU A 1 202 ? 14.538 22.601 -11.846 1.00 85.44 202 GLU A CA 1
ATOM 1434 C C . GLU A 1 202 ? 13.436 22.700 -12.914 1.00 85.44 202 GLU A C 1
ATOM 1436 O O . GLU A 1 202 ? 12.249 22.544 -12.614 1.00 85.44 202 GLU A O 1
ATOM 1441 N N . ASP A 1 203 ? 13.837 22.922 -14.167 1.00 84.94 203 ASP A N 1
ATOM 1442 C CA . ASP A 1 203 ? 12.920 22.944 -15.305 1.00 84.94 203 ASP A CA 1
ATOM 1443 C C . ASP A 1 203 ? 12.495 21.522 -15.703 1.00 84.94 203 ASP A C 1
ATOM 1445 O O . ASP A 1 203 ? 13.324 20.648 -15.977 1.00 84.94 203 ASP A O 1
ATOM 1449 N N . VAL A 1 204 ? 11.181 21.304 -15.805 1.00 86.31 204 VAL A N 1
ATOM 1450 C CA . VAL A 1 204 ? 10.618 20.063 -16.353 1.00 86.31 204 VAL A CA 1
ATOM 1451 C C . VAL A 1 204 ? 10.747 20.107 -17.869 1.00 86.31 204 VAL A C 1
ATOM 1453 O O . VAL A 1 204 ? 10.063 20.867 -18.552 1.00 86.31 204 VAL A O 1
ATOM 1456 N N . THR A 1 205 ? 11.659 19.291 -18.380 1.00 86.00 205 THR A N 1
ATOM 1457 C CA . THR A 1 205 ? 12.076 19.299 -19.785 1.00 86.00 205 THR A CA 1
ATOM 1458 C C . THR A 1 205 ? 11.374 18.231 -20.614 1.00 86.00 205 THR A C 1
ATOM 1460 O O . THR A 1 205 ? 11.244 18.395 -21.823 1.00 86.00 205 THR A O 1
ATOM 1463 N N . ASP A 1 206 ? 10.867 17.174 -19.976 1.00 84.25 206 ASP A N 1
ATOM 1464 C CA . ASP A 1 206 ? 10.252 16.040 -20.659 1.00 84.25 206 ASP A CA 1
ATOM 1465 C C . ASP A 1 206 ? 9.064 15.470 -19.870 1.00 84.25 206 ASP A C 1
ATOM 1467 O O . ASP A 1 206 ? 9.090 14.371 -19.315 1.00 84.25 206 ASP A O 1
ATOM 1471 N N . LEU A 1 207 ? 7.985 16.255 -19.811 1.00 85.38 207 LEU A N 1
ATOM 1472 C CA . LEU A 1 207 ? 6.775 15.912 -19.058 1.00 85.38 207 LEU A CA 1
ATOM 1473 C C . LEU A 1 207 ? 6.108 14.608 -19.536 1.00 85.38 207 LEU A C 1
ATOM 1475 O O . LEU A 1 207 ? 5.361 13.995 -18.774 1.00 85.38 207 LEU A O 1
ATOM 1479 N N . ALA A 1 208 ? 6.377 14.154 -20.767 1.00 87.31 208 ALA A N 1
ATOM 1480 C CA . ALA A 1 208 ? 5.806 12.914 -21.292 1.00 87.31 208 ALA A CA 1
ATOM 1481 C C . ALA A 1 208 ? 6.172 11.700 -20.423 1.00 87.31 208 ALA A C 1
ATOM 1483 O O . ALA A 1 208 ? 5.365 10.785 -20.266 1.00 87.31 208 ALA A O 1
ATOM 1484 N N . HIS A 1 209 ? 7.347 11.729 -19.792 1.00 85.50 209 HIS A N 1
ATOM 1485 C CA . HIS A 1 209 ? 7.814 10.678 -18.895 1.00 85.50 209 HIS A CA 1
ATOM 1486 C C . HIS A 1 209 ? 7.181 10.689 -17.497 1.00 85.50 209 HIS A C 1
ATOM 1488 O O . HIS A 1 209 ? 7.403 9.749 -16.745 1.00 85.50 209 HIS A O 1
ATOM 1494 N N . ALA A 1 210 ? 6.403 11.707 -17.116 1.00 84.81 210 ALA A N 1
ATOM 1495 C CA . ALA A 1 210 ? 5.881 11.832 -15.748 1.00 84.81 210 ALA A CA 1
ATOM 1496 C C . ALA A 1 210 ? 4.891 10.723 -15.345 1.00 84.81 210 ALA A C 1
ATOM 1498 O O . ALA A 1 210 ? 4.651 10.522 -14.156 1.00 84.81 210 ALA A O 1
ATOM 1499 N N . GLY A 1 211 ? 4.279 10.053 -16.327 1.00 79.62 211 GLY A N 1
ATOM 1500 C CA . GLY A 1 211 ? 3.308 8.978 -16.105 1.00 79.62 211 GLY A CA 1
ATOM 1501 C C . GLY A 1 211 ? 3.871 7.561 -16.217 1.00 79.62 211 GLY A C 1
ATOM 1502 O O . GLY A 1 211 ? 3.108 6.624 -15.994 1.00 79.62 211 GLY A O 1
ATOM 1503 N N . VAL A 1 212 ? 5.144 7.417 -16.601 1.00 78.06 212 VAL A N 1
ATOM 1504 C CA . VAL A 1 212 ? 5.855 6.136 -16.766 1.00 78.06 212 VAL A CA 1
ATOM 1505 C C . VAL A 1 212 ? 6.378 5.660 -15.416 1.00 78.06 212 VAL A C 1
ATOM 1507 O O . VAL A 1 212 ? 6.180 4.463 -15.114 1.00 78.06 212 VAL A O 1
#

InterPro domains:
  IPR036291 NAD(P)-binding domain superfamily [SSF51735] (94-212)
  IPR042104 Polyketide synthase, dehydratase domain superfamily [G3DSA:3.10.129.110] (1-93)
  IPR049551 Polyketide synthase, dehydratase domain, C-terminal [PF14765] (3-89)
  IPR049900 Polyketide synthase, dehydratase domain [PS52019] (1-89)
  IPR055123 Polyketide synthase extender module SpnB-like, Rossmann fold domain [PF22953] (110-212)

Foldseek 3Di:
DQVDLEDPVQ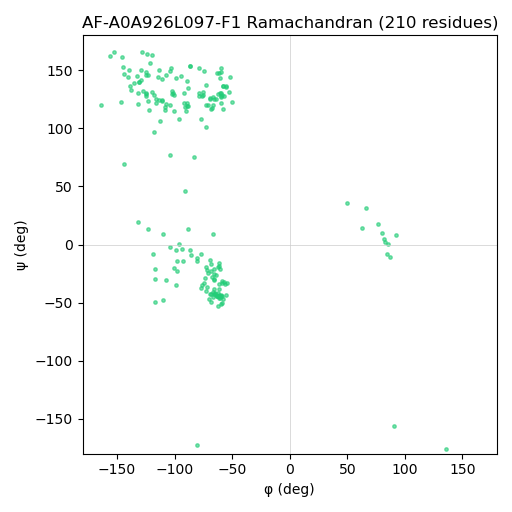VVVLCVCVAAPNPHVPDAGKDFDDFAPKDADGGDAPHWDWDWDDDDDQWIWIFIAHPVRHGGMTTNITHIDGDDPVVVVVVVVVPPPDDDDDAADDDDDDPDDDQCALEEEEPDDDDPNHHYDPAPVPRAQPRAEYEYEQDFPFPDPCLVVRLVVSLVVVVVRVVVQVVDPSCVNHHYHYDYPLCDDNDPPDHSRRVSRVND

Solvent-accessible surface area (backbone atoms only — not comparable to full-atom values): 12638 Å² total; per-residue (Å²): 90,85,90,32,61,63,37,67,69,63,57,50,57,71,49,51,67,66,33,54,70,70,76,45,78,89,51,68,45,45,40,88,72,48,80,38,70,72,45,74,72,48,60,50,60,87,50,76,43,76,48,78,42,85,65,58,87,58,24,32,22,41,44,32,18,29,85,88,61,52,68,27,34,37,28,60,37,35,35,43,40,78,53,58,68,64,61,52,45,51,68,49,58,80,72,70,84,73,88,85,72,93,77,62,74,86,73,84,77,72,92,63,85,77,84,32,66,65,24,38,30,24,55,83,64,90,59,78,64,37,47,79,41,91,43,78,87,72,54,63,71,81,42,53,37,36,39,38,16,78,76,74,71,78,85,50,92,51,52,65,61,46,21,54,49,42,34,51,53,48,49,52,52,51,53,54,52,74,70,36,76,65,43,72,84,35,46,78,44,80,53,73,63,44,26,61,62,59,54,93,90,48,76,64,70,28,60,36,44,58,77,106

Secondary structure (DSSP, 8-state):
-TTSSS-HHHHHHTTGGGSTTTS-TTSPPEEEEEEES-EE-----SS-EEEEEEEETTEEEEEEE-TT--EEEEEEEEEEEEPPHHHHHHHHHHHHSPPP---PPPPPPPSSPP--TT-EEEES---TTPEEESSGGGSPTT-SEEEEEPPP-TT-S-HHHHHHHHHHHHHHHHHHHHH-GGGTT-EEEE---SSS--STT-----GGGGG-

Organism: NCBI:txid2752516

pLDDT: mean 85.88, std 10.52, range [51.94, 97.69]

Sequence (212 aa):
AGRFLLHPALLDAALHPLLPGVADEGRAALLPFSWSGVRVYASGATALRVRLAPAGAETVSLAVADAVGAPVASVESLRLRPLSKEALREAASTARDGLFRVLWTAGTRAAAPVDASGWAVVGEVAVEGATRYASLDEVPAGTGTVVYAPTSAYGSEDAAGAAHGLLRDALAALQAWLADERHADATLVVATRGAVATGDGEDVTDLAHAGV

Nearest PDB structures (foldseek):
  6k97-assembly1_B  TM=8.366E-01  e=2.521E-06  Streptomyces sp. MJ635-86F5
  6k97-assembly1_A  TM=7.901E-01  e=2.521E-06  Streptomyces sp. MJ635-86F5
  6obv-assembly2_D  TM=8.690E-01  e=3.695E-05  Actinomadura vulgaris
  4ln9-assembly1_A  TM=8.786E-01  e=5.048E-05  Amycolatopsis mediterranei
  8g7w-assembly2_B  TM=4.412E-01  e=1.832E-07  Micromonospora chalcea subsp. izumensis

Mean predicted aligned error: 15.76 Å